Protein AF-A0A0N4VBW7-F1 (afdb_monomer_lite)

Secondary structure (DSSP, 8-state):
------------HHHHHHHHHHHHHHHHHHHHHHHHHTTT-TTHHHHHHHHHHHHHHHHHHHHHHHHHHHHHTSTTGGGGHHHHHHHHHHHHHHHHHHS----S-SS-SS-PPPPPPPTHHHHHTTS---------S----HHHHHHHHHHHHHHHHHHHHHHHHHHHHHHHHHHHHHTTSS-----

Sequence (187 aa):
MAEQLEGDPKEDNDRVIDRSSFEKDQFDILVFNYRESEGRDGGSFQLAEDALLKKELLNAKHKLQKSKYFFKTLPQQTLYTELLERIESVVKKIDEFSKGKSKKDEFSVKTAELPDFDPDDIELFQAEVPKVEFRNPSLMSPEERERNQNILAVLGEADIIINDCSDIISNLRGEGRTSQKSDTTSP

pLDDT: mean 73.13, std 16.85, range [39.03, 94.94]

Structure (mmCIF, N/CA/C/O backbone):
data_AF-A0A0N4VBW7-F1
#
_entry.id   AF-A0A0N4VBW7-F1
#
loop_
_atom_site.group_PDB
_atom_site.id
_atom_site.type_symbol
_atom_site.label_atom_id
_atom_site.label_alt_id
_atom_site.label_comp_id
_atom_site.label_asym_id
_atom_site.label_entity_id
_atom_site.label_seq_id
_atom_site.pdbx_PDB_ins_code
_atom_site.Cartn_x
_atom_site.Cartn_y
_atom_site.Cartn_z
_atom_site.occupancy
_atom_site.B_iso_or_equiv
_atom_site.auth_seq_id
_atom_site.auth_comp_id
_atom_site.auth_asym_id
_atom_site.auth_atom_id
_atom_site.pdbx_PDB_model_num
ATOM 1 N N . MET A 1 1 ? 9.801 37.921 -79.378 1.00 43.22 1 MET A N 1
ATOM 2 C CA . MET A 1 1 ? 8.528 37.236 -79.065 1.00 43.22 1 MET A CA 1
ATOM 3 C C . MET A 1 1 ? 8.824 36.189 -78.007 1.00 43.22 1 MET A C 1
ATOM 5 O O . MET A 1 1 ? 9.859 35.551 -78.133 1.00 43.22 1 MET A O 1
ATOM 9 N N . ALA A 1 2 ? 7.921 36.041 -77.034 1.00 48.94 2 ALA A N 1
ATOM 10 C CA . ALA A 1 2 ? 7.982 35.146 -75.870 1.00 48.94 2 ALA A CA 1
ATOM 11 C C . ALA A 1 2 ? 8.813 35.626 -74.659 1.00 48.94 2 ALA A C 1
ATOM 13 O O . ALA A 1 2 ? 9.633 34.895 -74.123 1.00 48.94 2 ALA A O 1
ATOM 14 N N . GLU A 1 3 ? 8.525 36.838 -74.186 1.00 47.94 3 GLU A N 1
ATOM 15 C CA . GLU A 1 3 ? 8.609 37.182 -72.760 1.00 47.94 3 GLU A CA 1
ATOM 16 C C . GLU A 1 3 ? 7.172 37.494 -72.337 1.00 47.94 3 GLU A C 1
ATOM 18 O O . GLU A 1 3 ? 6.641 38.517 -72.759 1.00 47.94 3 GLU A O 1
ATOM 23 N N . GLN A 1 4 ? 6.513 36.549 -71.659 1.00 51.22 4 GLN A N 1
ATOM 24 C CA . GLN A 1 4 ? 5.289 36.711 -70.852 1.00 51.22 4 GLN A CA 1
ATOM 25 C C . GLN A 1 4 ? 4.752 35.317 -70.501 1.00 51.22 4 GLN A C 1
ATOM 27 O O . GLN A 1 4 ? 3.892 34.775 -71.188 1.00 51.22 4 GLN A O 1
ATOM 32 N N . LEU A 1 5 ? 5.305 34.721 -69.447 1.00 49.00 5 LEU A N 1
ATOM 33 C CA . LEU A 1 5 ? 4.688 33.613 -68.707 1.00 49.00 5 LEU A CA 1
ATOM 34 C C . LEU A 1 5 ? 5.205 33.616 -67.254 1.00 49.00 5 LEU A C 1
ATOM 36 O O . LEU A 1 5 ? 5.456 32.574 -66.663 1.00 49.00 5 LEU A O 1
ATOM 40 N N . GLU A 1 6 ? 5.374 34.807 -66.670 1.00 55.19 6 GLU A N 1
ATOM 41 C CA . GLU A 1 6 ? 5.319 34.953 -65.212 1.00 55.19 6 GLU A CA 1
ATOM 42 C C . GLU A 1 6 ? 3.837 35.005 -64.829 1.00 55.19 6 GLU A C 1
ATOM 44 O O . GLU A 1 6 ? 3.145 35.990 -65.082 1.00 55.19 6 GLU A O 1
ATOM 49 N N . GLY A 1 7 ? 3.331 33.884 -64.314 1.00 49.19 7 GLY A N 1
ATOM 50 C CA . GLY A 1 7 ? 2.012 33.794 -63.700 1.00 49.19 7 GLY A CA 1
ATOM 51 C C . GLY A 1 7 ? 2.050 34.296 -62.254 1.00 49.19 7 GLY A C 1
ATOM 52 O O . GLY A 1 7 ? 2.950 33.941 -61.498 1.00 49.19 7 GLY A O 1
ATOM 53 N N . ASP A 1 8 ? 1.060 35.121 -61.913 1.00 57.16 8 ASP A N 1
ATOM 54 C CA . ASP A 1 8 ? 0.764 35.746 -60.614 1.00 57.16 8 ASP A CA 1
ATOM 55 C C . ASP A 1 8 ? 0.911 34.817 -59.381 1.00 57.16 8 ASP A C 1
ATOM 57 O O . ASP A 1 8 ? 0.506 33.653 -59.443 1.00 57.16 8 ASP A O 1
ATOM 61 N N . PRO A 1 9 ? 1.337 35.328 -58.203 1.00 55.47 9 PRO A N 1
ATOM 62 C CA . PRO A 1 9 ? 1.414 34.583 -56.946 1.00 55.47 9 PRO A CA 1
ATOM 63 C C . PRO A 1 9 ? 0.044 34.543 -56.247 1.00 55.47 9 PRO A C 1
ATOM 65 O O . PRO A 1 9 ? -0.091 34.901 -55.077 1.00 55.47 9 PRO A O 1
ATOM 68 N N . LYS A 1 10 ? -1.009 34.140 -56.963 1.00 57.69 10 LYS A N 1
ATOM 69 C CA . LYS A 1 10 ? -2.244 33.711 -56.301 1.00 57.69 10 LYS A CA 1
ATOM 70 C C . LYS A 1 10 ? -2.021 32.278 -55.859 1.00 57.69 10 LYS A C 1
ATOM 72 O O . LYS A 1 10 ? -2.029 31.379 -56.693 1.00 57.69 10 LYS A O 1
ATOM 77 N N . GLU A 1 11 ? -1.762 32.100 -54.565 1.00 61.78 11 GLU A N 1
ATOM 78 C CA . GLU A 1 11 ? -1.726 30.786 -53.929 1.00 61.78 11 GLU A CA 1
ATOM 79 C C . GLU A 1 11 ? -2.937 29.983 -54.401 1.00 61.78 11 GLU A C 1
ATOM 81 O O . GLU A 1 11 ? -4.089 30.383 -54.223 1.00 61.78 11 GLU A O 1
ATOM 86 N N . ASP A 1 12 ? -2.645 28.892 -55.100 1.00 67.38 12 ASP A N 1
ATOM 87 C CA . ASP A 1 12 ? -3.633 27.936 -55.558 1.00 67.38 12 ASP A CA 1
ATOM 88 C C . ASP A 1 12 ? -4.292 27.341 -54.310 1.00 67.38 12 ASP A C 1
ATOM 90 O O . ASP A 1 12 ? -3.698 26.517 -53.609 1.00 67.38 12 ASP A O 1
ATOM 94 N N . ASN A 1 13 ? -5.474 27.856 -53.965 1.00 67.31 13 ASN A N 1
ATOM 95 C CA . ASN A 1 13 ? -6.191 27.474 -52.750 1.00 67.31 13 ASN A CA 1
ATOM 96 C C . ASN A 1 13 ? -6.446 25.964 -52.716 1.00 67.31 13 ASN A C 1
ATOM 98 O O . ASN A 1 13 ? -6.419 25.376 -51.637 1.00 67.31 13 ASN A O 1
ATOM 102 N N . ASP A 1 14 ? -6.607 25.334 -53.881 1.00 71.56 14 ASP A N 1
ATOM 103 C CA . ASP A 1 14 ? -6.780 23.888 -53.992 1.00 71.56 14 ASP A CA 1
ATOM 104 C C . ASP A 1 14 ? -5.502 23.169 -53.535 1.00 71.56 14 ASP A C 1
ATOM 106 O O . ASP A 1 14 ? -5.552 22.250 -52.721 1.00 71.56 14 ASP A O 1
ATOM 110 N N . ARG A 1 15 ? -4.326 23.684 -53.910 1.00 71.12 15 ARG A N 1
ATOM 111 C CA . ARG A 1 15 ? -3.024 23.152 -53.478 1.00 71.12 15 ARG A CA 1
ATOM 112 C C . ARG A 1 15 ? -2.770 23.316 -51.975 1.00 71.12 15 ARG A C 1
ATOM 114 O O . ARG A 1 15 ? -2.095 22.479 -51.371 1.00 71.12 15 ARG A O 1
ATOM 121 N N . VAL A 1 16 ? -3.289 24.380 -51.359 1.00 71.56 16 VAL A N 1
ATOM 122 C CA . VAL A 1 16 ? -3.227 24.583 -49.897 1.00 71.56 16 VAL A CA 1
ATOM 123 C C . VAL A 1 16 ? -4.152 23.598 -49.180 1.00 71.56 16 VAL A C 1
ATOM 125 O O . VAL A 1 16 ? -3.758 22.999 -48.175 1.00 71.56 16 VAL A O 1
ATOM 128 N N . ILE A 1 17 ? -5.355 23.383 -49.716 1.00 74.19 17 ILE A N 1
ATOM 129 C CA . ILE A 1 17 ? -6.326 22.424 -49.183 1.00 74.19 17 ILE A CA 1
ATOM 130 C C . ILE A 1 17 ? -5.779 20.996 -49.283 1.00 74.19 17 ILE A C 1
ATOM 132 O O . ILE A 1 17 ? -5.782 20.284 -48.276 1.00 74.19 17 ILE A O 1
ATOM 136 N N . ASP A 1 18 ? -5.222 20.609 -50.431 1.00 76.00 18 ASP A N 1
ATOM 137 C CA . ASP A 1 18 ? -4.613 19.293 -50.645 1.00 76.00 18 ASP A CA 1
ATOM 138 C C . ASP A 1 18 ? -3.453 19.046 -49.677 1.00 76.00 18 ASP A C 1
ATOM 140 O O . ASP A 1 18 ? -3.358 17.984 -49.058 1.00 76.00 18 ASP A O 1
ATOM 144 N N . ARG A 1 19 ? -2.598 20.056 -49.474 1.00 72.81 19 ARG A N 1
ATOM 145 C CA . ARG A 1 19 ? -1.481 19.968 -48.529 1.00 72.81 19 ARG A CA 1
ATOM 146 C C . ARG A 1 19 ? -1.960 19.818 -47.086 1.00 72.81 19 ARG A C 1
ATOM 148 O O . ARG A 1 19 ? -1.451 18.959 -46.374 1.00 72.81 19 ARG A O 1
ATOM 155 N N . SER A 1 20 ? -2.935 20.618 -46.659 1.00 74.00 20 SER A N 1
ATOM 156 C CA . SER A 1 20 ? -3.474 20.538 -45.293 1.00 74.00 20 SER A CA 1
ATOM 157 C C . SER A 1 20 ? -4.189 19.210 -45.023 1.00 74.00 20 SER A C 1
ATOM 159 O O . SER A 1 20 ? -4.091 18.667 -43.924 1.00 74.00 20 SER A O 1
ATOM 161 N N . SER A 1 21 ? -4.854 18.657 -46.041 1.00 79.19 21 SER A N 1
ATOM 162 C CA . SER A 1 21 ? -5.516 17.353 -45.968 1.00 79.19 21 SER A CA 1
ATOM 163 C C . SER A 1 21 ? -4.487 16.229 -45.863 1.00 79.19 21 SER A C 1
ATOM 165 O O . SER A 1 21 ? -4.599 15.381 -44.984 1.00 79.19 21 SER A O 1
ATOM 167 N N . PHE A 1 22 ? -3.420 16.281 -46.666 1.00 81.19 22 PHE A N 1
ATOM 168 C CA . PHE A 1 22 ? -2.313 15.331 -46.579 1.00 81.19 22 PHE A CA 1
ATOM 169 C C . PHE A 1 22 ? -1.587 15.396 -45.227 1.00 81.19 22 PHE A C 1
ATOM 171 O O . PHE A 1 22 ? -1.328 14.361 -44.621 1.00 81.19 22 PHE A O 1
ATOM 178 N N . GLU A 1 23 ? -1.279 16.594 -44.722 1.00 79.56 23 GLU A N 1
ATOM 179 C CA . GLU A 1 23 ? -0.632 16.771 -43.413 1.00 79.56 23 GLU A CA 1
ATOM 180 C C . GLU A 1 23 ? -1.505 16.226 -42.273 1.00 79.56 23 GLU A C 1
ATOM 182 O O . GLU A 1 23 ? -0.993 15.583 -41.354 1.00 79.56 23 GLU A O 1
ATOM 187 N N . LYS A 1 24 ? -2.827 16.414 -42.359 1.00 83.44 24 LYS A N 1
ATOM 188 C CA . LYS A 1 24 ? -3.781 15.844 -41.408 1.00 83.44 24 LYS A CA 1
ATOM 189 C C . LYS A 1 24 ? -3.822 14.318 -41.481 1.00 83.44 24 LYS A C 1
ATOM 191 O O . LYS A 1 24 ? -3.737 13.678 -40.440 1.00 83.44 24 LYS A O 1
ATOM 196 N N . ASP A 1 25 ? -3.873 13.743 -42.679 1.00 84.06 25 ASP A N 1
ATOM 197 C CA . ASP A 1 25 ? -3.874 12.289 -42.859 1.00 84.06 25 ASP A CA 1
ATOM 198 C C . ASP A 1 25 ? -2.564 11.662 -42.355 1.00 84.06 25 ASP A C 1
ATOM 200 O O . ASP A 1 25 ? -2.583 10.628 -41.691 1.00 84.06 25 ASP A O 1
ATOM 204 N N . GLN A 1 26 ? -1.415 12.307 -42.595 1.00 83.81 26 GLN A N 1
ATOM 205 C CA . GLN A 1 26 ? -0.128 11.867 -42.044 1.00 83.81 26 GLN A CA 1
ATOM 206 C C . GLN A 1 26 ? -0.101 11.944 -40.513 1.00 83.81 26 GLN A C 1
ATOM 208 O O . GLN A 1 26 ? 0.429 11.041 -39.862 1.00 83.81 26 GLN A O 1
ATOM 213 N N . PHE A 1 27 ? -0.688 12.989 -39.925 1.00 80.69 27 PHE A N 1
ATOM 214 C CA . PHE A 1 27 ? -0.806 13.109 -38.475 1.00 80.69 27 PHE A CA 1
ATOM 215 C C . PHE A 1 27 ? -1.756 12.059 -37.889 1.00 80.69 27 PHE A C 1
ATOM 217 O O . PHE A 1 27 ? -1.433 11.450 -36.873 1.00 80.69 27 PHE A O 1
ATOM 224 N N . ASP A 1 28 ? -2.884 11.782 -38.541 1.00 79.44 28 ASP A N 1
ATOM 225 C CA . ASP A 1 28 ? -3.831 10.755 -38.107 1.00 79.44 28 ASP A CA 1
ATOM 226 C C . ASP A 1 28 ? -3.211 9.351 -38.206 1.00 79.44 28 ASP A C 1
ATOM 228 O O . ASP A 1 28 ? -3.372 8.547 -37.286 1.00 79.44 28 ASP A O 1
ATOM 232 N N . ILE A 1 29 ? -2.416 9.077 -39.248 1.00 81.06 29 ILE A N 1
ATOM 233 C CA . ILE A 1 29 ? -1.612 7.849 -39.364 1.00 81.06 29 ILE A CA 1
ATOM 234 C C . ILE A 1 29 ? -0.568 7.775 -38.246 1.00 81.06 29 ILE A C 1
ATOM 236 O O . ILE A 1 29 ? -0.404 6.721 -37.636 1.00 81.06 29 ILE A O 1
ATOM 240 N N . LEU A 1 30 ? 0.124 8.876 -37.937 1.00 76.12 30 LEU A N 1
ATOM 241 C CA . LEU A 1 30 ? 1.092 8.930 -36.840 1.00 76.12 30 LEU A CA 1
ATOM 242 C C . LEU A 1 30 ? 0.421 8.657 -35.487 1.00 76.12 30 LEU A C 1
ATOM 244 O O . LEU A 1 30 ? 0.922 7.849 -34.712 1.00 76.12 30 LEU A O 1
ATOM 248 N N . VAL A 1 31 ? -0.720 9.291 -35.208 1.00 78.06 31 VAL A N 1
ATOM 249 C CA . VAL A 1 31 ? -1.489 9.102 -33.968 1.00 78.06 31 VAL A CA 1
ATOM 250 C C . VAL A 1 31 ? -2.030 7.681 -33.873 1.00 78.06 31 VAL A C 1
ATOM 252 O O . VAL A 1 31 ? -1.980 7.085 -32.798 1.00 78.06 31 VAL A O 1
ATOM 255 N N . PHE A 1 32 ? -2.540 7.133 -34.976 1.00 75.94 32 PHE A N 1
ATOM 256 C CA . PHE A 1 32 ? -3.007 5.753 -35.039 1.00 75.94 32 PHE A CA 1
ATOM 257 C C . PHE A 1 32 ? -1.861 4.781 -34.762 1.00 75.94 32 PHE A C 1
ATOM 259 O O . PHE A 1 32 ? -1.978 3.953 -33.863 1.00 75.94 32 PHE A O 1
ATOM 266 N N . ASN A 1 33 ? -0.731 4.944 -35.453 1.00 71.56 33 ASN A N 1
ATOM 267 C CA . ASN A 1 33 ? 0.453 4.117 -35.255 1.00 71.56 33 ASN A CA 1
ATOM 268 C C . ASN A 1 33 ? 0.977 4.227 -33.827 1.00 71.56 33 ASN A C 1
ATOM 270 O O . ASN A 1 33 ? 1.254 3.198 -33.238 1.00 71.56 33 ASN A O 1
ATOM 274 N N . TYR A 1 34 ? 1.041 5.430 -33.251 1.00 67.12 34 TYR A N 1
ATOM 275 C CA . TYR A 1 34 ? 1.476 5.650 -31.871 1.00 67.12 34 TYR A CA 1
ATOM 276 C C . TYR A 1 34 ? 0.545 4.958 -30.861 1.00 67.12 34 TYR A C 1
ATOM 278 O O . TYR A 1 34 ? 1.000 4.247 -29.967 1.00 67.12 34 TYR A O 1
ATOM 286 N N . ARG A 1 35 ? -0.778 5.100 -31.028 1.00 65.56 35 ARG A N 1
ATOM 287 C CA . ARG A 1 35 ? -1.779 4.456 -30.158 1.00 65.56 35 ARG A CA 1
ATOM 288 C C . ARG A 1 35 ? -1.813 2.935 -30.304 1.00 65.56 35 ARG A C 1
ATOM 290 O O . ARG A 1 35 ? -2.017 2.247 -29.309 1.00 65.56 35 ARG A O 1
ATOM 297 N N . GLU A 1 36 ? -1.635 2.404 -31.513 1.00 59.41 36 GLU A N 1
ATOM 298 C CA . GLU A 1 36 ? -1.574 0.954 -31.740 1.00 59.41 36 GLU A CA 1
ATOM 299 C C . GLU A 1 36 ? -0.209 0.348 -31.374 1.00 59.41 36 GLU A C 1
ATOM 301 O O . GLU A 1 36 ? -0.154 -0.813 -30.958 1.00 59.41 36 GLU A O 1
ATOM 306 N N . SER A 1 37 ? 0.891 1.106 -31.468 1.00 56.59 37 SER A N 1
ATOM 307 C CA . SER A 1 37 ? 2.238 0.643 -31.107 1.00 56.59 37 SER A CA 1
ATOM 308 C C . SER A 1 37 ? 2.475 0.616 -29.599 1.00 56.59 37 SER A C 1
ATOM 310 O O . SER A 1 37 ? 3.181 -0.270 -29.120 1.00 56.59 37 SER A O 1
ATOM 312 N N . GLU A 1 38 ? 1.826 1.495 -28.822 1.00 51.69 38 GLU A N 1
ATOM 313 C CA . GLU A 1 38 ? 1.861 1.446 -27.347 1.00 51.69 38 GLU A CA 1
ATOM 314 C C . GLU A 1 38 ? 1.251 0.150 -26.766 1.00 51.69 38 GLU A C 1
ATOM 316 O O . GLU A 1 38 ? 1.469 -0.174 -25.598 1.00 51.69 38 GLU A O 1
ATOM 321 N N . GLY A 1 39 ? 0.543 -0.643 -27.582 1.00 48.44 39 GLY A N 1
ATOM 322 C CA . GLY A 1 39 ? 0.072 -1.983 -27.223 1.00 48.44 39 GLY A CA 1
ATOM 323 C C . GLY A 1 39 ? 1.060 -3.129 -27.491 1.00 48.44 39 GLY A C 1
ATOM 324 O O . GLY A 1 39 ? 0.758 -4.264 -27.120 1.00 48.44 39 GLY A O 1
ATOM 325 N N . ARG A 1 40 ? 2.206 -2.886 -28.153 1.00 49.72 40 ARG A N 1
ATOM 326 C CA . ARG A 1 40 ? 3.134 -3.953 -28.596 1.00 49.72 40 ARG A CA 1
ATOM 327 C C . ARG A 1 40 ? 4.586 -3.807 -28.150 1.00 49.72 40 ARG A C 1
ATOM 329 O O . ARG A 1 40 ? 5.358 -4.729 -28.398 1.00 49.72 40 ARG A O 1
ATOM 336 N N . ASP A 1 41 ? 4.953 -2.736 -27.454 1.00 46.09 41 ASP A N 1
ATOM 337 C CA . ASP A 1 41 ? 6.282 -2.641 -26.852 1.00 46.09 41 ASP A CA 1
ATOM 338 C C . ASP A 1 41 ? 6.287 -3.242 -25.443 1.00 46.09 41 ASP A C 1
ATOM 340 O O . ASP A 1 41 ? 5.677 -2.739 -24.495 1.00 46.09 41 ASP A O 1
ATOM 344 N N . GLY A 1 42 ?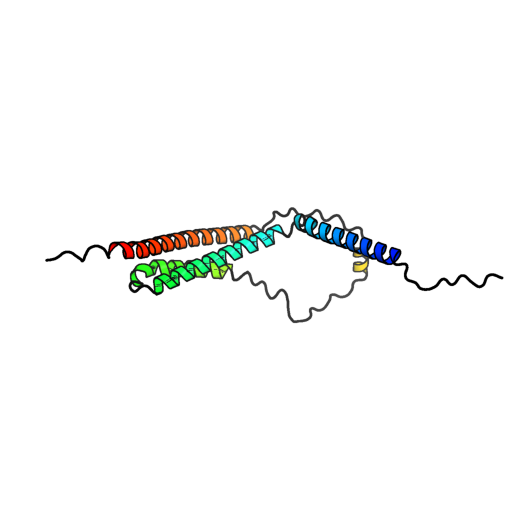 7.016 -4.351 -25.312 1.00 45.34 42 GLY A N 1
ATOM 345 C CA . GLY A 1 42 ? 7.176 -5.181 -24.114 1.00 45.34 42 GLY A CA 1
ATOM 346 C C . GLY A 1 42 ? 7.812 -4.511 -22.885 1.00 45.34 42 GLY A C 1
ATOM 347 O O . GLY A 1 42 ? 8.311 -5.220 -22.017 1.00 45.34 42 GLY A O 1
ATOM 348 N N . GLY A 1 43 ? 7.796 -3.178 -22.789 1.00 48.09 43 GLY A N 1
ATOM 349 C CA . GLY A 1 43 ? 8.167 -2.399 -21.599 1.00 48.09 43 GLY A CA 1
ATOM 350 C C . GLY A 1 43 ? 6.980 -1.765 -20.854 1.00 48.09 43 GLY A C 1
ATOM 351 O O . GLY A 1 43 ? 7.125 -1.370 -19.701 1.00 48.09 43 GLY A O 1
ATOM 352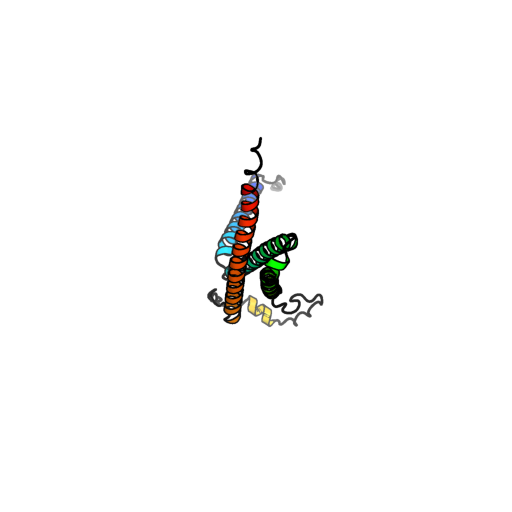 N N . SER A 1 44 ? 5.796 -1.694 -21.477 1.00 50.16 44 SER A N 1
ATOM 353 C CA . SER A 1 44 ? 4.596 -1.034 -20.923 1.00 50.16 44 SER A CA 1
ATOM 354 C C . SER A 1 44 ? 3.921 -1.825 -19.788 1.00 50.16 44 SER A C 1
ATOM 356 O O . SER A 1 44 ? 3.450 -1.253 -18.802 1.00 50.16 44 SER A O 1
ATOM 358 N N . PHE A 1 45 ? 3.930 -3.159 -19.874 1.00 52.47 45 PHE A N 1
ATOM 359 C CA . PHE A 1 45 ? 3.201 -4.025 -18.943 1.00 52.47 45 PHE A CA 1
ATOM 360 C C . PHE A 1 45 ? 3.728 -3.934 -17.500 1.00 52.47 45 PHE A C 1
ATOM 362 O O . PHE A 1 45 ? 2.952 -3.782 -16.559 1.00 52.47 45 PHE A O 1
ATOM 369 N N . GLN A 1 46 ? 5.052 -3.942 -17.321 1.00 53.62 46 GLN A N 1
ATOM 370 C CA . GLN A 1 46 ? 5.669 -3.939 -15.991 1.00 53.62 46 GLN A CA 1
ATOM 371 C C . GLN A 1 46 ? 5.523 -2.582 -15.283 1.00 53.62 46 GLN A C 1
ATOM 373 O O . GLN A 1 46 ? 5.295 -2.533 -14.075 1.00 53.62 46 GLN A O 1
ATOM 378 N N . LEU A 1 47 ? 5.563 -1.474 -16.036 1.00 56.53 47 LEU A N 1
ATOM 379 C CA . LEU A 1 47 ? 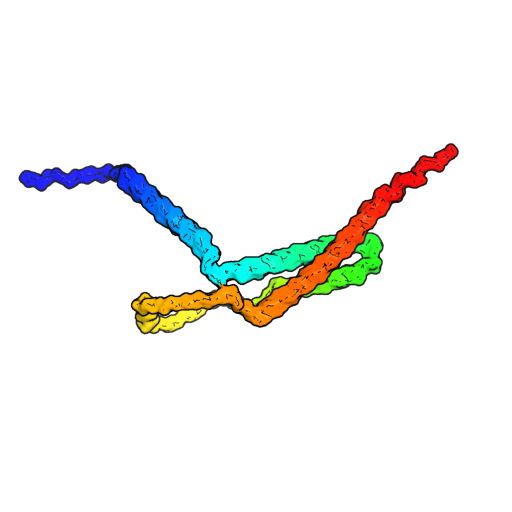5.303 -0.140 -15.489 1.00 56.53 47 LEU A CA 1
ATOM 380 C C . LEU A 1 47 ? 3.847 -0.008 -15.004 1.00 56.53 47 LEU A C 1
ATOM 382 O O . LEU A 1 47 ? 3.588 0.630 -13.980 1.00 56.53 47 LEU A O 1
ATOM 386 N N . ALA A 1 48 ? 2.906 -0.629 -15.724 1.00 60.81 48 ALA A N 1
ATOM 387 C CA . ALA A 1 48 ? 1.488 -0.629 -15.379 1.00 60.81 48 ALA A CA 1
ATOM 388 C C . ALA A 1 48 ? 1.185 -1.470 -14.125 1.00 60.81 48 ALA A C 1
ATOM 390 O O . ALA A 1 48 ? 0.443 -1.008 -13.253 1.00 60.81 48 ALA A O 1
ATOM 391 N N . GLU A 1 49 ? 1.781 -2.661 -13.991 1.00 66.75 49 GLU A N 1
ATOM 392 C CA . GLU A 1 49 ? 1.618 -3.516 -12.804 1.00 66.75 49 GLU A CA 1
ATOM 393 C C . GLU A 1 49 ? 2.191 -2.862 -11.536 1.00 66.75 49 GLU A C 1
ATOM 395 O O . GLU A 1 49 ? 1.513 -2.791 -10.506 1.00 66.75 49 GLU A O 1
ATOM 400 N N . ASP A 1 50 ? 3.394 -2.287 -11.616 1.00 70.62 50 ASP A N 1
ATOM 401 C CA . ASP A 1 50 ? 4.016 -1.587 -10.487 1.00 70.62 50 ASP A CA 1
ATOM 402 C C . ASP A 1 50 ? 3.228 -0.338 -10.068 1.00 70.62 50 ASP A C 1
ATOM 404 O O . ASP A 1 50 ? 3.115 -0.024 -8.876 1.00 70.62 50 ASP A O 1
ATOM 408 N N . ALA A 1 51 ? 2.672 0.398 -11.035 1.00 75.88 51 ALA A N 1
ATOM 409 C CA . ALA A 1 51 ? 1.821 1.551 -10.760 1.00 75.88 51 ALA A CA 1
ATOM 410 C C . ALA A 1 51 ? 0.520 1.141 -10.052 1.00 75.88 51 ALA A C 1
ATOM 412 O O . ALA A 1 51 ? 0.080 1.832 -9.124 1.00 75.88 51 ALA A O 1
ATOM 413 N N . LEU A 1 52 ? -0.071 0.007 -10.444 1.00 83.56 52 LEU A N 1
ATOM 414 C CA . LEU A 1 52 ? -1.269 -0.535 -9.809 1.00 83.56 52 LEU A CA 1
ATOM 415 C C . LEU A 1 52 ? -0.993 -0.937 -8.354 1.00 83.56 52 LEU A C 1
ATOM 417 O O . LEU A 1 52 ? -1.692 -0.467 -7.457 1.00 83.56 52 LEU A O 1
ATOM 421 N N . LEU A 1 53 ? 0.075 -1.701 -8.100 1.00 84.88 53 LEU A N 1
ATOM 422 C CA . LEU A 1 53 ? 0.453 -2.128 -6.747 1.00 84.88 53 LEU A CA 1
ATOM 423 C C . LEU A 1 53 ? 0.754 -0.940 -5.823 1.00 84.88 53 LEU A C 1
ATOM 425 O O . LEU A 1 53 ? 0.314 -0.903 -4.672 1.00 84.88 53 LEU A O 1
ATOM 429 N N . LYS A 1 54 ? 1.456 0.086 -6.322 1.00 86.12 54 LYS A N 1
ATOM 430 C CA . LYS A 1 54 ? 1.708 1.325 -5.561 1.00 86.12 54 LYS A CA 1
ATOM 431 C C . LYS A 1 54 ? 0.415 2.055 -5.207 1.00 86.12 54 LYS A C 1
ATOM 433 O O . LYS A 1 54 ? 0.265 2.542 -4.084 1.00 86.12 54 LYS A O 1
ATOM 438 N N . LYS A 1 55 ? -0.523 2.137 -6.153 1.00 89.75 55 LYS A N 1
ATOM 439 C CA . LYS A 1 55 ? -1.841 2.740 -5.923 1.00 89.75 55 LYS A CA 1
ATOM 440 C C . LYS A 1 55 ? -2.615 1.968 -4.855 1.00 89.75 55 LYS A C 1
ATOM 442 O O . LYS A 1 55 ? -3.212 2.588 -3.975 1.00 89.75 55 LYS A O 1
ATOM 447 N N . GLU A 1 56 ? -2.599 0.641 -4.907 1.00 90.44 56 GLU A N 1
ATOM 448 C CA . GLU A 1 56 ? -3.261 -0.208 -3.913 1.00 90.44 56 GLU A CA 1
ATOM 449 C C . GLU A 1 56 ? -2.654 -0.039 -2.518 1.00 90.44 56 GLU A C 1
ATOM 451 O O . GLU A 1 56 ? -3.397 0.182 -1.561 1.00 90.44 56 GLU A O 1
ATOM 456 N N . LEU A 1 57 ? -1.323 -0.002 -2.405 1.00 90.88 57 LEU A N 1
ATOM 457 C CA . LEU A 1 57 ? -0.620 0.284 -1.148 1.00 90.88 57 LEU A CA 1
ATOM 458 C C . LEU A 1 57 ? -1.017 1.644 -0.555 1.00 90.88 57 LEU A C 1
ATOM 460 O O . LEU A 1 57 ? -1.320 1.741 0.637 1.00 90.88 57 LEU A O 1
ATOM 464 N N . LEU A 1 58 ? -1.066 2.696 -1.378 1.00 91.25 58 LEU A N 1
ATOM 465 C CA . LEU A 1 58 ? -1.498 4.029 -0.943 1.00 91.25 58 LEU A CA 1
ATOM 466 C C . LEU A 1 58 ? -2.957 4.042 -0.475 1.00 91.25 58 LEU A C 1
ATOM 468 O O . LEU A 1 58 ? -3.269 4.635 0.562 1.00 91.25 58 LEU A O 1
ATOM 472 N N . ASN A 1 59 ? -3.845 3.365 -1.203 1.00 93.31 59 ASN A N 1
ATOM 473 C CA . ASN A 1 59 ? -5.252 3.253 -0.830 1.00 93.31 59 ASN A CA 1
ATOM 474 C C . ASN A 1 59 ? -5.430 2.493 0.491 1.00 93.31 59 ASN A C 1
ATOM 476 O O . ASN A 1 59 ? -6.181 2.946 1.359 1.00 93.31 59 ASN A O 1
ATOM 480 N N . ALA A 1 60 ? -4.724 1.373 0.667 1.00 92.31 60 ALA A N 1
ATOM 481 C CA . ALA A 1 60 ? -4.735 0.591 1.899 1.00 92.31 60 ALA A CA 1
ATOM 482 C C . ALA A 1 60 ? -4.228 1.428 3.082 1.00 92.31 60 ALA A C 1
ATOM 484 O O . ALA A 1 60 ? -4.903 1.530 4.110 1.00 92.31 60 ALA A O 1
ATOM 485 N N . LYS A 1 61 ? -3.106 2.140 2.905 1.00 93.56 61 LYS A N 1
ATOM 486 C CA . LYS A 1 61 ? -2.570 3.078 3.902 1.00 93.56 61 LYS A CA 1
ATOM 487 C C . LYS A 1 61 ? -3.590 4.146 4.290 1.00 93.56 61 LYS A C 1
ATOM 489 O O . LYS A 1 61 ? -3.786 4.390 5.479 1.00 93.56 61 LYS A O 1
ATOM 494 N N . HIS A 1 62 ? -4.255 4.768 3.317 1.00 94.44 62 HIS A N 1
ATOM 495 C CA . HIS A 1 62 ? -5.255 5.799 3.589 1.00 94.44 62 HIS A CA 1
ATOM 496 C C . HIS A 1 62 ? -6.433 5.252 4.409 1.00 94.44 62 HIS A C 1
ATOM 498 O O . HIS A 1 62 ? -6.833 5.863 5.403 1.00 94.44 62 HIS A O 1
ATOM 504 N N . LYS A 1 63 ? -6.960 4.075 4.042 1.00 94.38 63 LYS A N 1
ATOM 505 C CA . LYS A 1 63 ? -8.042 3.409 4.785 1.00 94.38 63 LYS A CA 1
ATOM 506 C C . LYS A 1 63 ? -7.621 3.074 6.218 1.00 94.38 63 LYS A C 1
ATOM 508 O O . LYS A 1 63 ? -8.337 3.424 7.153 1.00 94.38 63 LYS A O 1
ATOM 513 N N . LEU A 1 64 ? -6.439 2.485 6.400 1.00 93.44 64 LEU A N 1
ATOM 514 C CA . LEU A 1 64 ? -5.879 2.164 7.716 1.00 93.44 64 LEU A CA 1
ATOM 515 C C . LEU A 1 64 ? -5.701 3.411 8.591 1.00 93.44 64 LEU A C 1
ATOM 517 O O . LEU A 1 64 ? -6.084 3.413 9.759 1.00 93.44 64 LEU A O 1
ATOM 521 N N . GLN A 1 65 ? -5.173 4.502 8.032 1.00 93.69 65 GLN A N 1
ATOM 522 C CA . GLN A 1 65 ? -5.015 5.767 8.754 1.00 93.69 65 GLN A CA 1
ATOM 523 C C . GLN A 1 65 ? -6.359 6.387 9.145 1.00 93.69 65 GLN A C 1
ATOM 525 O O . GLN A 1 65 ? -6.498 6.900 10.257 1.00 93.69 65 GLN A O 1
ATOM 530 N N . LYS A 1 66 ? -7.360 6.308 8.264 1.00 94.12 66 LYS A N 1
ATOM 531 C CA . LYS A 1 66 ? -8.721 6.761 8.559 1.00 94.12 66 LYS A CA 1
ATOM 532 C C . LYS A 1 66 ? -9.338 5.964 9.712 1.00 94.12 66 LYS A C 1
ATOM 534 O O . LYS A 1 66 ? -9.866 6.572 10.642 1.00 94.12 66 LYS A O 1
ATOM 539 N N . SER A 1 67 ? -9.223 4.635 9.692 1.00 91.31 67 SER A N 1
ATOM 540 C CA . SER A 1 67 ? -9.686 3.767 10.785 1.00 91.31 67 SER A CA 1
ATOM 541 C C . SER A 1 67 ? -8.948 4.068 12.088 1.00 91.31 67 SER A C 1
ATOM 543 O O . SER A 1 67 ? -9.576 4.287 13.120 1.00 91.31 67 SER A O 1
ATOM 545 N N . LYS A 1 68 ? -7.617 4.193 12.036 1.00 93.00 68 LYS A N 1
ATOM 546 C CA . LYS A 1 68 ? -6.788 4.587 13.182 1.00 93.00 68 LYS A CA 1
ATOM 547 C C . LYS A 1 68 ? -7.277 5.887 13.816 1.00 93.00 68 LYS A C 1
ATOM 549 O O . LYS A 1 68 ? -7.395 5.964 15.035 1.00 93.00 68 LYS A O 1
ATOM 554 N N . TYR A 1 69 ? -7.543 6.909 13.003 1.00 92.25 69 TYR A N 1
ATOM 555 C CA . TYR A 1 69 ? -8.043 8.186 13.502 1.00 92.25 69 TYR A CA 1
ATOM 556 C C . TYR A 1 69 ? -9.400 8.020 14.192 1.00 92.25 69 TYR A C 1
ATOM 558 O O . TYR A 1 69 ? -9.563 8.492 15.313 1.00 92.25 69 TYR A O 1
ATOM 566 N N . PHE A 1 70 ? -10.329 7.276 13.584 1.00 90.81 70 PHE A N 1
ATOM 567 C CA . PHE A 1 70 ? -11.634 6.990 14.183 1.00 90.81 70 PHE A CA 1
ATOM 568 C C . PHE A 1 70 ? -11.511 6.338 15.570 1.00 90.81 70 PHE A C 1
ATOM 570 O O . PHE A 1 70 ? -12.083 6.840 16.537 1.00 90.81 70 PHE A O 1
ATOM 577 N N . PHE A 1 71 ? -10.705 5.283 15.709 1.00 89.06 71 PHE A N 1
ATOM 578 C CA . PHE A 1 71 ? -10.518 4.610 16.999 1.00 89.06 71 PHE A CA 1
ATOM 579 C C . PHE A 1 71 ? -9.819 5.488 18.042 1.00 89.06 71 PHE A C 1
ATOM 581 O O . PHE A 1 71 ? -10.140 5.401 19.224 1.00 89.06 71 PHE A O 1
ATOM 588 N N . LYS A 1 72 ? -8.913 6.384 17.623 1.00 88.25 72 LYS A N 1
ATOM 589 C CA . LYS A 1 72 ? -8.276 7.358 18.527 1.00 88.25 72 LYS A CA 1
ATOM 590 C C . LYS A 1 72 ? -9.242 8.420 19.050 1.00 88.25 72 LYS A C 1
ATOM 592 O O . LYS A 1 72 ? -9.000 8.974 20.114 1.00 88.25 72 LYS A O 1
ATOM 597 N N . THR A 1 73 ? -10.316 8.713 18.318 1.00 87.81 73 THR A N 1
ATOM 598 C CA . THR A 1 73 ? -11.345 9.668 18.765 1.00 87.81 73 THR A CA 1
ATOM 599 C C . THR A 1 73 ? -12.377 9.061 19.715 1.00 87.81 73 THR A C 1
ATOM 601 O O . THR A 1 73 ? -13.171 9.800 20.292 1.00 87.81 73 THR A O 1
ATOM 604 N N . LEU A 1 74 ? -12.387 7.734 19.891 1.00 85.62 74 LEU A N 1
ATOM 605 C CA . LEU A 1 74 ? -13.324 7.075 20.795 1.00 85.62 74 LEU A CA 1
ATOM 606 C C . LEU A 1 74 ? -12.868 7.216 22.258 1.00 85.62 74 LEU A C 1
ATOM 608 O O . LEU A 1 74 ? -11.688 7.032 22.554 1.00 85.62 74 LEU A O 1
ATOM 612 N N . PRO A 1 75 ? -13.799 7.438 23.204 1.00 79.25 75 PRO A N 1
ATOM 613 C CA . PRO A 1 75 ? -13.474 7.543 24.629 1.00 79.25 75 PRO A CA 1
ATOM 614 C C . PRO A 1 75 ? -12.924 6.236 25.229 1.00 79.25 75 PRO A C 1
ATOM 616 O O . PRO A 1 75 ? -12.301 6.256 26.285 1.00 79.25 75 PRO A O 1
ATOM 619 N N . GLN A 1 76 ? -13.117 5.101 24.550 1.00 82.06 76 GLN A N 1
ATOM 620 C CA . GLN A 1 76 ? -12.666 3.765 24.960 1.00 82.06 76 GLN A CA 1
ATOM 621 C C . GLN A 1 76 ? -11.444 3.297 24.151 1.00 82.06 76 GLN A C 1
ATOM 623 O O . GLN A 1 76 ? -11.312 2.118 23.829 1.00 82.06 76 GLN A O 1
ATOM 628 N N . GLN A 1 77 ? -10.547 4.218 23.790 1.00 78.25 77 GLN A N 1
ATOM 629 C CA . GLN A 1 77 ? -9.366 3.924 22.970 1.00 78.25 77 GLN A CA 1
ATOM 630 C C . GLN A 1 77 ? -8.510 2.770 23.531 1.00 78.25 77 GLN A C 1
ATOM 632 O O . GLN A 1 77 ? -7.912 2.020 22.760 1.00 78.25 77 GLN A O 1
ATOM 637 N N . THR A 1 78 ? -8.466 2.606 24.857 1.00 80.00 78 THR A N 1
ATOM 638 C CA . THR A 1 78 ? -7.698 1.553 25.541 1.00 80.00 78 THR A CA 1
ATOM 639 C C . THR A 1 78 ? -8.137 0.135 25.179 1.00 80.00 78 THR A C 1
ATOM 641 O O . THR A 1 78 ? -7.319 -0.771 25.257 1.00 80.00 78 THR A O 1
ATOM 644 N N . LEU A 1 79 ? -9.386 -0.066 24.741 1.00 84.75 79 LEU A N 1
ATOM 645 C CA . LEU A 1 79 ? -9.883 -1.372 24.287 1.00 84.75 79 LEU A CA 1
ATOM 646 C C . LEU A 1 79 ? -9.350 -1.762 22.901 1.00 84.75 79 LEU A C 1
ATOM 648 O O . LEU A 1 79 ? -9.388 -2.930 22.533 1.00 84.75 79 LEU A O 1
ATOM 652 N N . TYR A 1 80 ? -8.855 -0.789 22.134 1.00 87.12 80 TYR A N 1
ATOM 653 C CA . TYR A 1 80 ? -8.413 -0.970 20.751 1.00 87.12 80 TYR A CA 1
ATOM 654 C C . TYR A 1 80 ? -6.900 -0.781 20.589 1.00 87.12 80 TYR A C 1
ATOM 656 O O . TYR A 1 80 ? -6.425 -0.589 19.471 1.00 87.12 80 TYR A O 1
ATOM 664 N N . THR A 1 81 ? -6.127 -0.802 21.678 1.00 88.44 81 THR A N 1
ATOM 665 C CA . THR A 1 81 ? -4.670 -0.581 21.648 1.00 88.44 81 THR A CA 1
ATOM 666 C C . THR A 1 81 ? -3.954 -1.594 20.766 1.00 88.44 81 THR A C 1
ATOM 668 O O . THR A 1 81 ? -3.200 -1.188 19.888 1.00 88.44 81 THR A O 1
ATOM 671 N N . GLU A 1 82 ? -4.260 -2.883 20.911 1.00 89.19 82 GLU A N 1
ATOM 672 C CA . GLU A 1 82 ? -3.668 -3.952 20.095 1.00 89.19 82 GLU A CA 1
ATOM 673 C C . GLU A 1 82 ? -3.985 -3.775 18.600 1.00 89.19 82 GLU A C 1
ATOM 675 O O . GLU A 1 82 ? -3.111 -3.903 17.740 1.00 89.19 82 GLU A O 1
ATOM 680 N N . LEU A 1 83 ? -5.227 -3.398 18.274 1.00 90.44 83 LEU A N 1
ATOM 681 C CA . LEU A 1 83 ? -5.642 -3.113 16.899 1.00 90.44 83 LEU A CA 1
ATOM 682 C C . LEU A 1 83 ? -4.906 -1.889 16.335 1.00 90.44 83 LEU A C 1
ATOM 684 O O . LEU A 1 83 ? -4.447 -1.907 15.194 1.00 90.44 83 LEU A O 1
ATOM 688 N N . LEU A 1 84 ? -4.759 -0.829 17.134 1.00 91.94 84 LEU A N 1
ATOM 689 C CA . LEU A 1 84 ? -4.029 0.381 16.755 1.00 91.94 84 LEU A CA 1
ATOM 690 C C . LEU A 1 84 ? -2.539 0.102 16.517 1.00 91.94 84 LEU A C 1
ATOM 692 O O . LEU A 1 84 ? -1.978 0.629 15.554 1.00 91.94 84 LEU A O 1
ATOM 696 N N . GLU A 1 85 ? -1.913 -0.735 17.343 1.00 93.19 85 GLU A N 1
ATOM 697 C CA . GLU A 1 85 ? -0.528 -1.182 17.159 1.00 93.19 85 GLU A CA 1
ATOM 698 C C . GLU A 1 85 ? -0.369 -2.002 15.878 1.00 93.19 85 GLU A C 1
ATOM 700 O O . GLU A 1 85 ? 0.564 -1.777 15.102 1.00 93.19 85 GLU A O 1
ATOM 705 N N . ARG A 1 86 ? -1.321 -2.899 15.596 1.00 93.25 86 ARG A N 1
ATOM 706 C CA . ARG A 1 86 ? -1.324 -3.689 14.361 1.00 93.25 86 ARG A CA 1
ATOM 707 C C . ARG A 1 86 ? -1.484 -2.807 13.122 1.00 93.25 86 ARG A C 1
ATOM 709 O O . ARG A 1 86 ? -0.735 -2.970 12.159 1.00 93.25 86 ARG A O 1
ATOM 716 N N . ILE A 1 87 ? -2.380 -1.818 13.168 1.00 92.31 87 ILE A N 1
ATOM 717 C CA . ILE A 1 87 ? -2.517 -0.807 12.111 1.00 92.31 87 ILE A CA 1
ATOM 718 C C . ILE A 1 87 ? -1.197 -0.046 11.916 1.00 92.31 87 ILE A C 1
ATOM 720 O O . ILE A 1 87 ? -0.758 0.148 10.784 1.00 92.31 87 ILE A O 1
ATOM 724 N N . GLU A 1 88 ? -0.543 0.389 12.997 1.00 93.81 88 GLU A N 1
ATOM 725 C CA . GLU A 1 88 ? 0.743 1.092 12.910 1.00 93.81 88 GLU A CA 1
ATOM 726 C C . GLU A 1 88 ? 1.854 0.223 12.316 1.00 93.81 88 GLU A C 1
ATOM 728 O O . GLU A 1 88 ? 2.643 0.719 11.510 1.00 93.81 88 GLU A O 1
ATOM 733 N N . SER A 1 89 ? 1.894 -1.061 12.667 1.00 94.44 89 SER A N 1
ATOM 734 C CA . SER A 1 89 ? 2.835 -2.031 12.106 1.00 94.44 89 SER A CA 1
ATOM 735 C C . SER A 1 89 ? 2.658 -2.179 10.593 1.00 94.44 89 SER A C 1
ATOM 737 O O . SER A 1 89 ? 3.616 -2.013 9.837 1.00 94.44 89 SER A O 1
ATOM 739 N N . VAL A 1 90 ? 1.426 -2.394 10.121 1.00 93.12 90 VAL A N 1
ATOM 740 C CA . VAL A 1 90 ? 1.148 -2.552 8.683 1.00 93.12 90 VAL A CA 1
ATOM 741 C C . VAL A 1 90 ? 1.415 -1.263 7.907 1.00 93.12 90 VAL A C 1
ATOM 743 O O . VAL A 1 90 ? 2.007 -1.309 6.831 1.00 93.12 90 VAL A O 1
ATOM 746 N N . VAL A 1 91 ? 1.079 -0.095 8.462 1.00 93.38 91 VAL A N 1
ATOM 747 C CA . VAL A 1 91 ? 1.406 1.195 7.830 1.00 93.38 91 VAL A CA 1
ATOM 748 C C . VAL A 1 91 ? 2.920 1.379 7.677 1.00 93.38 91 VAL A C 1
ATOM 750 O O . VAL A 1 91 ? 3.358 1.843 6.625 1.00 93.38 91 VAL A O 1
ATOM 753 N N . LYS A 1 92 ? 3.728 0.974 8.670 1.00 93.06 92 LYS A N 1
ATOM 754 C CA . LYS A 1 92 ? 5.197 1.010 8.559 1.00 93.06 92 LYS A CA 1
ATOM 755 C C . LYS A 1 92 ? 5.706 0.107 7.436 1.00 93.06 92 LYS A C 1
ATOM 757 O O . LYS A 1 92 ? 6.509 0.569 6.631 1.00 93.06 92 LYS A O 1
ATOM 762 N N . LYS A 1 93 ? 5.187 -1.123 7.322 1.00 91.56 93 LYS A N 1
ATOM 763 C CA . LYS A 1 93 ? 5.524 -2.031 6.209 1.00 91.56 93 LYS A CA 1
ATOM 764 C C . LYS A 1 93 ? 5.188 -1.392 4.854 1.00 91.56 93 LYS A C 1
ATOM 766 O O . LYS A 1 93 ? 6.012 -1.395 3.946 1.00 91.56 93 LYS A O 1
ATOM 771 N N . ILE A 1 94 ? 4.009 -0.778 4.718 1.00 91.12 94 ILE A N 1
ATOM 772 C CA . ILE A 1 94 ? 3.611 -0.076 3.483 1.00 91.12 94 ILE A CA 1
ATOM 773 C C . ILE A 1 94 ? 4.568 1.087 3.161 1.00 91.12 94 ILE A C 1
ATOM 775 O O . ILE A 1 94 ? 4.933 1.288 1.999 1.00 91.12 94 ILE A O 1
ATOM 779 N N . ASP A 1 95 ? 5.002 1.844 4.171 1.00 89.50 95 ASP A N 1
ATOM 780 C CA . ASP A 1 95 ? 5.969 2.935 3.999 1.00 89.50 95 ASP A CA 1
ATOM 781 C C . ASP A 1 95 ? 7.345 2.436 3.542 1.00 89.50 95 ASP A C 1
ATOM 783 O O . ASP A 1 95 ? 7.994 3.099 2.730 1.00 89.50 95 ASP A O 1
ATOM 787 N N . GLU A 1 96 ? 7.783 1.268 4.010 1.00 88.94 96 GLU A N 1
ATOM 788 C CA . GLU A 1 96 ? 9.018 0.620 3.556 1.00 88.94 96 GLU A CA 1
ATOM 789 C C . GLU A 1 96 ? 8.946 0.219 2.078 1.00 88.94 96 GLU A C 1
ATOM 791 O O . GLU A 1 96 ? 9.904 0.443 1.343 1.00 88.94 96 GLU A O 1
ATOM 796 N N . PHE A 1 97 ? 7.802 -0.280 1.599 1.00 84.06 97 PHE A N 1
ATOM 797 C CA . PHE A 1 97 ? 7.622 -0.585 0.173 1.00 84.06 97 PHE A CA 1
ATOM 798 C C . PHE A 1 97 ? 7.474 0.666 -0.703 1.00 84.06 97 PHE A C 1
ATOM 800 O O . PHE A 1 97 ? 7.893 0.651 -1.866 1.00 84.06 97 PHE A O 1
ATOM 807 N N . SER A 1 98 ? 6.902 1.741 -0.151 1.00 77.81 98 SER A N 1
ATOM 808 C CA . SER A 1 98 ? 6.674 3.018 -0.845 1.00 77.81 98 SER A CA 1
ATOM 809 C C . SER A 1 98 ? 7.956 3.836 -1.004 1.00 77.81 98 SER A C 1
ATOM 811 O O . SER A 1 98 ? 8.131 4.536 -2.003 1.00 77.81 98 SER A O 1
ATOM 813 N N . LYS A 1 99 ? 8.885 3.719 -0.050 1.00 75.19 99 LYS A N 1
ATOM 814 C CA . LYS A 1 99 ? 10.274 4.145 -0.219 1.00 75.19 99 LYS A CA 1
ATOM 815 C C . LYS A 1 99 ? 10.916 3.156 -1.189 1.00 75.19 99 LYS A C 1
ATOM 817 O O . LYS A 1 99 ? 11.459 2.133 -0.785 1.00 75.19 99 LYS A O 1
ATOM 822 N N . GLY A 1 100 ? 10.784 3.407 -2.491 1.00 59.12 100 GLY A N 1
ATOM 823 C CA . GLY A 1 100 ? 11.455 2.603 -3.514 1.00 59.12 100 GLY A CA 1
ATOM 824 C C . GLY A 1 100 ? 12.934 2.402 -3.168 1.00 59.12 100 GLY A C 1
ATOM 825 O O . GLY A 1 100 ? 13.495 3.176 -2.388 1.00 59.12 100 GLY A O 1
ATOM 826 N N . LYS A 1 101 ? 13.584 1.378 -3.747 1.00 55.56 101 LYS A N 1
ATOM 827 C CA . LYS A 1 101 ? 15.053 1.354 -3.810 1.00 55.56 101 LYS A CA 1
ATOM 828 C C . LYS A 1 101 ? 15.429 2.684 -4.470 1.00 55.56 101 LYS A C 1
ATOM 830 O O . LYS A 1 101 ? 15.366 2.781 -5.689 1.00 55.56 101 LYS A O 1
ATOM 835 N N . SER A 1 102 ? 15.733 3.713 -3.680 1.00 48.38 102 SER A N 1
ATOM 836 C CA . SER A 1 102 ? 16.307 4.961 -4.155 1.00 48.38 102 SER A CA 1
ATOM 837 C C . SER A 1 102 ? 17.728 4.581 -4.538 1.00 48.38 102 SER A C 1
ATOM 839 O O . SER A 1 102 ? 18.684 4.760 -3.785 1.00 48.38 102 SER A O 1
ATOM 841 N N . LYS A 1 103 ? 17.845 3.864 -5.662 1.00 48.59 103 LYS A N 1
ATOM 842 C CA . LYS A 1 103 ? 19.082 3.802 -6.408 1.00 48.59 103 LYS A CA 1
ATOM 843 C C . LYS A 1 103 ? 19.365 5.270 -6.679 1.00 48.59 103 LYS A C 1
ATOM 845 O O . LYS A 1 103 ? 18.531 5.937 -7.276 1.00 48.59 103 LYS A O 1
ATOM 850 N N . LYS A 1 104 ? 20.434 5.750 -6.035 1.00 51.00 104 LYS A N 1
ATOM 851 C CA . LYS A 1 104 ? 21.099 7.044 -6.213 1.00 51.00 104 LYS A CA 1
ATOM 852 C C . LYS A 1 104 ? 20.509 7.834 -7.374 1.00 51.00 104 LYS A C 1
ATOM 854 O O . LYS A 1 104 ? 20.587 7.298 -8.471 1.00 51.00 104 LYS A O 1
ATOM 859 N N . ASP A 1 105 ? 20.010 9.047 -7.108 1.00 50.25 105 ASP A N 1
ATOM 860 C CA . ASP A 1 105 ? 19.767 10.116 -8.092 1.00 50.25 105 ASP A CA 1
ATOM 861 C C . ASP A 1 105 ? 20.216 9.707 -9.503 1.00 50.25 105 ASP A C 1
ATOM 863 O O . ASP A 1 105 ? 21.370 9.921 -9.880 1.00 50.25 105 ASP A O 1
ATOM 867 N N . GLU A 1 106 ? 19.328 9.054 -10.264 1.00 55.03 106 GLU A N 1
ATOM 868 C CA . GLU A 1 106 ? 19.612 8.691 -11.662 1.00 55.03 106 GLU A CA 1
ATO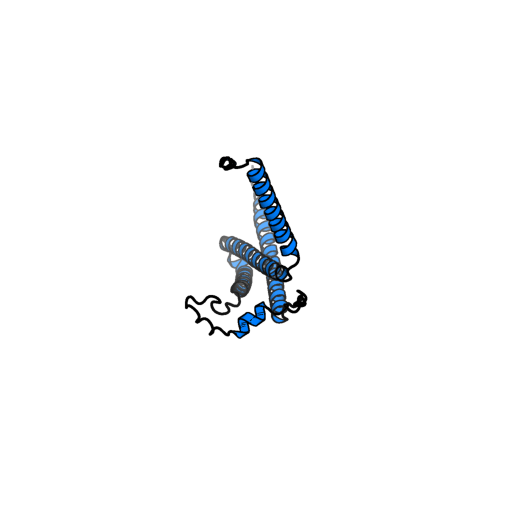M 869 C C . GLU A 1 106 ? 19.859 9.958 -12.499 1.00 55.03 106 GLU A C 1
ATOM 871 O O . GLU A 1 106 ? 20.448 9.908 -13.574 1.00 55.03 106 GLU A O 1
ATOM 876 N N . PHE A 1 107 ? 19.493 11.116 -11.942 1.00 58.00 107 PHE A N 1
ATOM 877 C CA . PHE A 1 107 ? 19.799 12.440 -12.439 1.00 58.00 107 PHE A CA 1
ATOM 878 C C . PHE A 1 107 ? 20.705 13.173 -11.448 1.00 58.00 107 PHE A C 1
ATOM 880 O O . PHE A 1 107 ? 20.253 13.766 -10.469 1.00 58.00 107 PHE A O 1
ATOM 887 N N . SER A 1 108 ? 22.010 13.158 -11.720 1.00 59.97 108 SER A N 1
ATOM 888 C CA . SER A 1 108 ? 22.931 14.093 -11.080 1.00 59.97 108 SER A CA 1
ATOM 889 C C . SER A 1 108 ? 22.737 15.485 -11.681 1.00 59.97 108 SER A C 1
ATOM 891 O O . SER A 1 108 ? 22.707 15.638 -12.897 1.00 59.97 108 SER A O 1
ATOM 893 N N . VAL A 1 109 ? 22.672 16.525 -10.844 1.00 63.50 109 VAL A N 1
ATOM 894 C CA . VAL A 1 109 ? 22.676 17.936 -11.297 1.00 63.50 109 VAL A CA 1
ATOM 895 C C . VAL A 1 109 ? 24.029 18.326 -11.917 1.00 63.50 109 VAL A C 1
ATOM 897 O O . VAL A 1 109 ? 24.175 19.386 -12.519 1.00 63.50 109 VAL A O 1
ATOM 900 N N . LYS 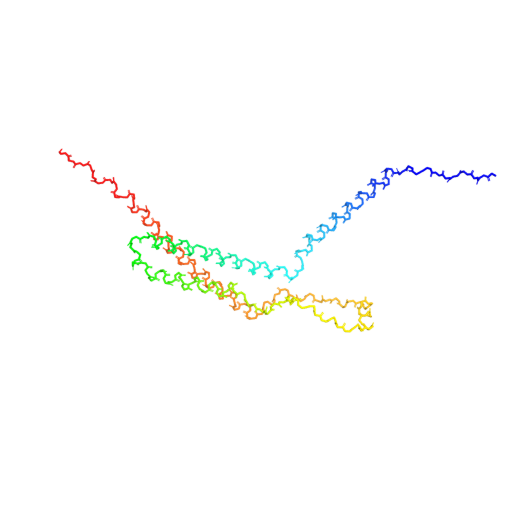A 1 110 ? 25.051 17.479 -11.759 1.00 68.00 110 LYS A N 1
ATOM 901 C CA . LYS A 1 110 ? 26.352 17.673 -12.387 1.00 68.00 110 LYS A CA 1
ATOM 902 C C . LYS A 1 110 ? 26.280 17.185 -13.826 1.00 68.00 110 LYS A C 1
ATOM 904 O O . LYS A 1 110 ? 25.941 16.030 -14.064 1.00 68.00 110 LYS A O 1
ATOM 909 N N . THR A 1 111 ? 26.633 18.062 -14.759 1.00 63.41 111 THR A N 1
ATOM 910 C CA . THR A 1 111 ? 26.850 17.721 -16.163 1.00 63.41 111 THR A CA 1
ATOM 911 C C . THR A 1 111 ? 27.850 16.570 -16.223 1.00 63.41 111 THR A C 1
ATOM 913 O O . THR A 1 111 ? 29.006 16.741 -15.838 1.00 63.41 111 THR A O 1
ATOM 916 N N . ALA A 1 112 ? 27.392 15.380 -16.610 1.00 68.06 112 ALA A N 1
ATOM 917 C CA . ALA A 1 112 ? 28.291 14.272 -16.887 1.00 68.06 112 ALA A CA 1
ATOM 918 C C . ALA A 1 112 ? 29.153 14.647 -18.098 1.00 68.06 112 ALA A C 1
ATOM 920 O O . ALA A 1 112 ? 28.651 15.249 -19.051 1.00 68.06 112 ALA A O 1
ATOM 921 N N . GLU A 1 113 ? 30.443 14.332 -18.046 1.00 74.62 113 GLU A N 1
ATOM 922 C CA . GLU A 1 113 ? 31.317 14.494 -19.203 1.00 74.62 113 GLU A CA 1
ATOM 923 C C . GLU A 1 113 ? 30.848 13.528 -20.293 1.00 74.62 113 GLU A C 1
ATOM 925 O O . GLU A 1 113 ? 30.597 12.349 -20.028 1.00 74.62 113 GLU A O 1
ATOM 930 N N . LEU A 1 114 ? 30.654 14.057 -21.502 1.00 71.69 114 LEU A N 1
ATOM 931 C CA . LEU A 1 114 ? 30.348 13.224 -22.656 1.00 71.69 114 LEU A CA 1
ATOM 932 C C . LEU A 1 114 ? 31.582 12.363 -22.958 1.00 71.69 114 LEU A C 1
ATOM 934 O O . LEU A 1 114 ? 32.698 12.876 -22.854 1.00 71.69 114 LEU A O 1
ATOM 938 N N . PRO A 1 115 ? 31.404 11.080 -23.311 1.00 78.06 115 PRO A N 1
ATOM 939 C CA . PRO A 1 115 ? 32.511 10.272 -23.794 1.00 78.06 115 PRO A CA 1
ATOM 940 C C . PRO A 1 115 ? 33.130 10.915 -25.039 1.00 78.06 115 PRO A C 1
ATOM 942 O O . PRO A 1 115 ? 32.450 11.618 -25.794 1.00 78.06 115 PRO A O 1
ATOM 945 N N . ASP A 1 116 ? 34.426 10.675 -25.233 1.00 82.75 116 ASP A N 1
ATOM 946 C CA . ASP A 1 116 ? 35.128 11.112 -26.433 1.00 82.75 116 ASP A CA 1
ATOM 947 C C . ASP A 1 116 ? 34.455 10.510 -27.670 1.00 82.75 116 ASP A C 1
ATOM 949 O O . ASP A 1 116 ? 34.064 9.344 -27.680 1.00 82.75 116 ASP A O 1
ATOM 953 N N . PHE A 1 117 ? 34.297 11.334 -28.702 1.00 76.62 117 PHE A N 1
ATOM 954 C CA . PHE A 1 117 ? 33.693 10.919 -29.960 1.00 76.62 117 PHE A CA 1
ATOM 955 C C . PHE A 1 117 ? 34.592 9.893 -30.663 1.00 76.62 117 PHE A C 1
ATOM 957 O O . PHE A 1 117 ? 35.719 10.229 -31.041 1.00 76.62 117 PHE A O 1
ATOM 964 N N . ASP A 1 118 ? 34.079 8.679 -30.866 1.00 80.50 118 ASP A N 1
ATOM 965 C CA . ASP A 1 118 ? 34.719 7.665 -31.696 1.00 80.50 118 ASP A CA 1
ATOM 966 C C . ASP A 1 118 ? 34.167 7.768 -33.133 1.00 80.50 118 ASP A C 1
ATOM 968 O O . ASP A 1 118 ? 32.955 7.652 -33.337 1.00 80.50 118 ASP A O 1
ATOM 972 N N . PRO A 1 119 ? 35.000 8.022 -34.157 1.00 72.12 119 PRO A N 1
ATOM 973 C CA . PRO A 1 119 ? 34.545 8.012 -35.547 1.00 72.12 119 PRO A CA 1
ATOM 974 C C . PRO A 1 119 ? 33.921 6.672 -35.975 1.00 72.12 119 PRO A C 1
ATOM 976 O O . PRO A 1 119 ? 33.084 6.680 -36.881 1.00 72.12 119 PRO A O 1
ATOM 979 N N . ASP A 1 120 ? 34.253 5.564 -35.306 1.00 71.38 120 ASP A N 1
ATOM 980 C CA . ASP A 1 120 ? 33.674 4.243 -35.572 1.00 71.38 120 ASP A CA 1
ATOM 981 C C . ASP A 1 120 ? 32.212 4.139 -35.070 1.00 71.38 120 ASP A C 1
ATOM 983 O O . ASP A 1 120 ? 31.426 3.340 -35.587 1.00 71.38 120 ASP A O 1
ATOM 987 N N . ASP A 1 121 ? 31.776 5.011 -34.146 1.00 70.12 121 ASP A N 1
ATOM 988 C CA . ASP A 1 121 ? 30.374 5.081 -33.697 1.00 70.12 121 ASP A CA 1
ATOM 989 C C . ASP A 1 121 ? 29.432 5.521 -34.830 1.00 70.12 121 ASP A C 1
ATOM 991 O O . ASP A 1 121 ? 28.252 5.161 -34.850 1.00 70.12 121 ASP A O 1
ATOM 995 N N . ILE A 1 122 ? 29.939 6.283 -35.808 1.00 69.06 122 ILE A N 1
ATOM 996 C CA . ILE A 1 122 ? 29.166 6.681 -36.993 1.00 69.06 122 ILE A CA 1
ATOM 997 C C . ILE A 1 122 ? 28.925 5.484 -37.922 1.00 69.06 122 ILE A C 1
ATOM 999 O O . ILE A 1 122 ? 27.875 5.418 -38.569 1.00 69.06 122 ILE A O 1
ATOM 1003 N N . GLU A 1 123 ? 29.845 4.519 -37.974 1.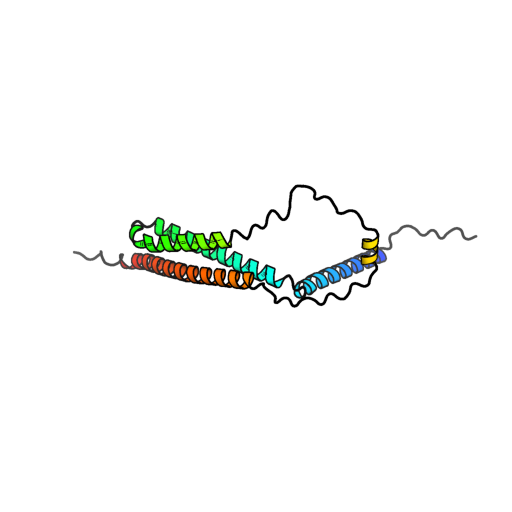00 68.56 123 GLU A N 1
ATOM 1004 C CA . GLU A 1 123 ? 29.670 3.303 -38.776 1.00 68.56 123 GLU A CA 1
ATOM 1005 C C . GLU A 1 123 ? 28.571 2.398 -38.201 1.00 68.56 123 GLU A C 1
ATOM 1007 O O . GLU A 1 123 ? 27.849 1.744 -38.957 1.00 68.56 123 GLU A O 1
ATOM 1012 N N . LEU A 1 124 ? 28.344 2.440 -36.883 1.00 62.59 124 LEU A N 1
ATOM 1013 C CA . LEU A 1 124 ? 27.252 1.716 -36.226 1.00 62.59 124 LEU A CA 1
ATOM 1014 C C . LEU A 1 124 ? 25.860 2.188 -36.688 1.00 62.59 124 LEU A C 1
ATOM 1016 O O . LEU A 1 124 ? 24.929 1.387 -36.736 1.00 62.59 124 LEU A O 1
ATOM 1020 N N . PHE A 1 125 ? 25.716 3.457 -37.088 1.00 60.22 125 PHE A N 1
ATOM 1021 C CA . PHE A 1 125 ? 24.476 3.984 -37.680 1.00 60.22 125 PHE A CA 1
ATOM 1022 C C . PHE A 1 125 ? 24.297 3.607 -39.160 1.00 60.22 125 PHE A C 1
ATOM 1024 O O . PHE A 1 125 ? 23.200 3.764 -39.698 1.00 60.22 125 PHE A O 1
ATOM 1031 N N . GLN A 1 126 ? 25.358 3.133 -39.820 1.00 62.22 126 GLN A N 1
ATOM 1032 C CA . GLN A 1 126 ? 25.341 2.690 -41.219 1.00 62.22 126 GLN A CA 1
ATOM 1033 C C . GLN A 1 126 ? 25.214 1.165 -41.355 1.00 62.22 126 GLN A C 1
ATOM 1035 O O . GLN A 1 126 ? 24.879 0.672 -42.433 1.00 62.22 126 GLN A O 1
ATOM 1040 N N . ALA A 1 127 ? 25.448 0.415 -40.276 1.00 63.34 127 ALA A N 1
ATOM 1041 C CA . ALA A 1 127 ? 25.200 -1.016 -40.226 1.00 63.34 127 ALA A CA 1
ATOM 1042 C C . ALA A 1 127 ? 23.691 -1.307 -40.141 1.00 63.34 127 ALA A C 1
ATOM 1044 O O . ALA A 1 127 ? 22.956 -0.672 -39.382 1.00 63.34 127 ALA A O 1
ATOM 1045 N N . GLU A 1 128 ? 23.214 -2.304 -40.895 1.00 61.22 128 GLU A N 1
ATOM 1046 C CA . GLU A 1 128 ? 21.871 -2.848 -40.690 1.00 61.22 128 GLU A CA 1
ATOM 1047 C C . GLU A 1 128 ? 21.760 -3.337 -39.245 1.00 61.22 128 GLU A C 1
ATOM 1049 O O . GLU A 1 128 ? 22.443 -4.281 -38.841 1.00 61.22 128 GLU A O 1
ATOM 1054 N N . VAL A 1 129 ? 20.904 -2.673 -38.464 1.00 59.59 129 VAL A N 1
ATOM 1055 C CA . VAL A 1 129 ? 20.606 -3.046 -37.082 1.00 59.59 129 VAL A CA 1
ATOM 1056 C C . VAL A 1 129 ? 20.208 -4.523 -37.088 1.00 59.59 129 VAL A C 1
ATOM 1058 O O . VAL A 1 129 ? 19.186 -4.864 -37.700 1.00 59.59 129 VAL A O 1
ATOM 1061 N N . PRO A 1 130 ? 20.970 -5.426 -36.437 1.00 58.44 130 PRO A N 1
ATOM 1062 C CA . PRO A 1 130 ? 20.522 -6.794 -36.263 1.00 58.44 130 PRO A CA 1
ATOM 1063 C C . PRO A 1 130 ? 19.158 -6.704 -35.603 1.00 58.44 130 PRO A C 1
ATOM 1065 O O . PRO A 1 130 ? 19.034 -6.029 -34.580 1.00 58.44 130 PRO A O 1
ATOM 1068 N N . LYS A 1 131 ? 18.133 -7.316 -36.210 1.00 53.56 131 LYS A N 1
ATOM 1069 C CA . LYS A 1 131 ? 16.792 -7.382 -35.623 1.00 53.56 131 LYS A CA 1
ATOM 1070 C C . LYS A 1 131 ? 16.965 -7.822 -34.179 1.00 53.56 131 LYS A C 1
ATOM 1072 O O . LYS A 1 131 ? 17.293 -8.979 -33.927 1.00 53.56 131 LYS A O 1
ATOM 1077 N N . VAL A 1 132 ? 16.810 -6.876 -33.257 1.00 51.88 132 VAL A N 1
ATOM 1078 C CA . VAL A 1 132 ? 16.846 -7.162 -31.835 1.00 51.88 132 VAL A CA 1
ATOM 1079 C C . VAL A 1 132 ? 15.668 -8.090 -31.638 1.00 51.88 132 VAL A C 1
ATOM 1081 O O . VAL A 1 132 ? 14.516 -7.679 -31.774 1.00 51.88 132 VAL A O 1
ATOM 1084 N N . GLU A 1 133 ? 15.955 -9.372 -31.436 1.00 46.09 133 GLU A N 1
ATOM 1085 C CA . GLU A 1 133 ? 14.946 -10.309 -30.989 1.00 46.09 133 GLU A CA 1
ATOM 1086 C C . GLU A 1 133 ? 14.402 -9.714 -29.700 1.00 46.09 133 GLU A C 1
ATOM 1088 O O . GLU A 1 133 ? 15.111 -9.627 -28.694 1.00 46.09 133 GLU A O 1
ATOM 1093 N N . PHE A 1 134 ? 13.175 -9.195 -29.782 1.00 43.59 134 PHE A N 1
ATOM 1094 C CA . PHE A 1 134 ? 12.445 -8.667 -28.649 1.00 43.59 134 PHE A CA 1
ATOM 1095 C C . PHE A 1 134 ? 12.525 -9.721 -27.553 1.00 43.59 134 PHE A C 1
ATOM 1097 O O . PHE A 1 134 ? 11.911 -10.787 -27.642 1.00 43.59 134 PHE A O 1
ATOM 1104 N N . ARG A 1 135 ? 13.348 -9.444 -26.537 1.00 42.09 135 ARG A N 1
ATOM 1105 C CA . ARG A 1 135 ? 13.411 -10.268 -25.340 1.00 42.09 135 ARG A CA 1
ATOM 1106 C C . ARG A 1 135 ? 11.986 -10.377 -24.826 1.00 42.09 135 ARG A C 1
ATOM 1108 O O . ARG A 1 135 ? 11.345 -9.361 -24.569 1.00 42.09 135 ARG A O 1
ATOM 1115 N N . ASN A 1 136 ? 11.511 -11.614 -24.710 1.00 44.22 136 ASN A N 1
ATOM 1116 C CA . ASN A 1 136 ? 10.211 -11.944 -24.146 1.00 44.22 136 ASN A CA 1
ATOM 1117 C C . ASN A 1 136 ? 9.914 -11.054 -22.919 1.00 44.22 136 ASN A C 1
ATOM 1119 O O . ASN A 1 136 ? 10.726 -11.051 -21.989 1.00 44.22 136 ASN A O 1
ATOM 1123 N N . PRO A 1 137 ? 8.766 -10.354 -22.861 1.00 44.75 137 PRO A N 1
ATOM 1124 C CA . PRO A 1 137 ? 8.428 -9.418 -21.782 1.00 44.75 137 PRO A CA 1
ATOM 1125 C C . PRO A 1 137 ? 8.048 -10.106 -20.453 1.00 44.75 137 PRO A C 1
ATOM 1127 O O . PRO A 1 137 ? 7.250 -9.594 -19.679 1.00 44.75 137 PRO A O 1
ATOM 1130 N N . SER A 1 138 ? 8.599 -11.288 -20.160 1.00 55.00 138 SER A N 1
ATOM 1131 C CA . SER A 1 138 ? 8.263 -12.081 -18.968 1.00 55.00 138 SER A CA 1
ATOM 1132 C C . SER A 1 138 ? 9.496 -12.520 -18.181 1.00 55.00 138 SER A C 1
ATOM 1134 O O . SER A 1 138 ? 9.666 -13.685 -17.822 1.00 55.00 138 SER A O 1
ATOM 1136 N N . LEU A 1 139 ? 10.381 -11.576 -17.881 1.00 58.22 139 LEU A N 1
ATOM 1137 C CA . LEU A 1 139 ? 11.502 -11.821 -16.978 1.00 58.22 139 LEU A CA 1
ATOM 1138 C C . LEU A 1 139 ? 11.551 -10.741 -15.900 1.00 58.22 139 LEU A C 1
ATOM 1140 O O . LEU A 1 139 ? 12.563 -10.069 -15.740 1.00 58.22 139 LEU A O 1
ATOM 1144 N N . MET A 1 140 ? 10.469 -10.624 -15.114 1.00 61.81 140 MET A N 1
ATOM 1145 C CA . MET A 1 140 ? 10.633 -10.124 -13.746 1.00 61.81 140 MET A CA 1
ATOM 1146 C C . MET A 1 140 ? 11.762 -10.928 -13.105 1.00 61.81 140 MET A C 1
ATOM 1148 O O . MET A 1 140 ? 11.721 -12.168 -13.093 1.00 61.81 140 MET A O 1
ATOM 1152 N N . SER A 1 141 ? 12.764 -10.225 -12.591 1.00 73.62 141 SER A N 1
ATOM 1153 C CA . SER A 1 141 ? 13.833 -10.847 -11.825 1.00 73.62 141 SER A CA 1
ATOM 1154 C C . SER A 1 141 ? 13.234 -11.595 -10.622 1.00 73.62 141 SER A C 1
ATOM 1156 O O . SER A 1 141 ? 12.166 -11.225 -10.121 1.00 73.62 141 SER A O 1
ATOM 1158 N N . PRO A 1 142 ? 13.884 -12.663 -10.132 1.00 77.00 142 PRO A N 1
ATOM 1159 C CA . PRO A 1 142 ? 13.415 -13.365 -8.939 1.00 77.00 142 PRO A CA 1
ATOM 1160 C C . PRO A 1 142 ? 13.236 -12.416 -7.740 1.00 77.00 142 PRO A C 1
ATOM 1162 O O . PRO A 1 142 ? 12.261 -12.557 -7.008 1.00 77.00 142 PRO A O 1
ATOM 1165 N N . GLU A 1 143 ? 14.094 -11.396 -7.609 1.00 79.44 143 GLU A N 1
ATOM 1166 C CA . GLU A 1 143 ? 13.967 -10.349 -6.584 1.00 79.44 143 GLU A CA 1
ATOM 1167 C C . GLU A 1 143 ? 12.685 -9.511 -6.730 1.00 79.44 143 GLU A C 1
ATOM 1169 O O . GLU A 1 143 ? 12.041 -9.178 -5.736 1.00 79.44 143 GLU A O 1
ATOM 1174 N N . GLU A 1 144 ? 12.303 -9.143 -7.956 1.00 77.06 144 GLU A N 1
ATOM 1175 C CA . GLU A 1 144 ? 11.074 -8.380 -8.220 1.00 77.06 144 GLU A CA 1
ATOM 1176 C C . GLU A 1 144 ? 9.827 -9.221 -7.952 1.00 77.06 144 GLU A C 1
ATOM 1178 O O . GLU A 1 144 ? 8.871 -8.731 -7.353 1.00 77.06 144 GLU A O 1
ATOM 1183 N N . ARG A 1 145 ? 9.854 -10.510 -8.313 1.00 80.75 145 ARG A N 1
ATOM 1184 C CA . ARG A 1 145 ? 8.756 -11.436 -8.000 1.00 80.75 145 ARG A CA 1
ATOM 1185 C C . ARG A 1 145 ? 8.569 -11.598 -6.497 1.00 80.75 145 ARG A C 1
ATOM 1187 O O . ARG A 1 145 ? 7.442 -11.509 -6.019 1.00 80.75 145 ARG A O 1
ATOM 1194 N N . GLU A 1 146 ? 9.656 -11.799 -5.756 1.00 84.75 146 GLU A N 1
ATOM 1195 C CA . GLU A 1 146 ? 9.618 -11.904 -4.295 1.00 84.75 146 GLU A CA 1
ATOM 1196 C C . GLU A 1 146 ? 9.114 -10.601 -3.659 1.00 84.75 146 GLU A C 1
ATOM 1198 O O . GLU A 1 146 ? 8.242 -10.619 -2.789 1.00 84.75 146 GLU A O 1
ATOM 1203 N N . ARG A 1 147 ? 9.587 -9.446 -4.143 1.00 84.56 147 ARG A N 1
ATOM 1204 C CA . ARG A 1 147 ? 9.091 -8.135 -3.705 1.00 84.56 147 ARG A CA 1
ATOM 1205 C C . ARG A 1 147 ? 7.584 -8.002 -3.931 1.00 84.56 147 ARG A C 1
ATOM 1207 O O . ARG A 1 147 ? 6.882 -7.587 -3.012 1.00 84.56 147 ARG A O 1
ATOM 1214 N N . ASN A 1 148 ? 7.087 -8.360 -5.112 1.00 85.38 148 ASN A N 1
ATOM 1215 C CA . ASN A 1 148 ? 5.666 -8.246 -5.443 1.00 85.38 148 ASN A CA 1
ATOM 1216 C C . ASN A 1 148 ? 4.813 -9.207 -4.608 1.00 85.38 148 ASN A C 1
ATOM 1218 O O . ASN A 1 148 ? 3.759 -8.812 -4.115 1.00 85.38 148 ASN A O 1
ATOM 1222 N N . GLN A 1 149 ? 5.294 -10.425 -4.349 1.00 87.50 149 GLN A N 1
ATOM 1223 C CA . GLN A 1 149 ? 4.637 -11.352 -3.421 1.00 87.50 149 GLN A CA 1
ATOM 1224 C C . GLN A 1 149 ? 4.562 -10.787 -1.998 1.00 87.50 149 GLN A C 1
ATOM 1226 O O . GLN A 1 149 ? 3.508 -10.852 -1.367 1.00 87.50 149 GLN A O 1
ATOM 1231 N N . ASN A 1 150 ? 5.640 -10.171 -1.511 1.00 89.62 150 ASN A N 1
ATOM 1232 C CA . ASN A 1 150 ? 5.655 -9.527 -0.199 1.00 89.62 150 ASN A CA 1
ATOM 1233 C C . ASN A 1 150 ? 4.686 -8.333 -0.129 1.00 89.62 150 ASN A C 1
ATOM 1235 O O . ASN A 1 150 ? 3.989 -8.167 0.872 1.00 89.62 150 ASN A O 1
ATOM 1239 N N . ILE A 1 151 ? 4.591 -7.534 -1.198 1.00 89.50 151 ILE A N 1
ATOM 1240 C CA . ILE A 1 151 ? 3.611 -6.443 -1.310 1.00 89.50 151 ILE A CA 1
ATOM 1241 C C . ILE A 1 151 ? 2.181 -6.993 -1.239 1.00 89.50 151 ILE A C 1
ATOM 1243 O O . ILE A 1 151 ? 1.378 -6.491 -0.454 1.00 89.50 151 ILE A O 1
ATOM 1247 N N . LEU A 1 152 ? 1.873 -8.044 -2.005 1.00 90.56 152 LEU A N 1
ATOM 1248 C CA . LEU A 1 152 ? 0.554 -8.684 -2.004 1.00 90.56 152 LEU A CA 1
ATOM 1249 C C . LEU A 1 152 ? 0.197 -9.272 -0.632 1.00 90.56 152 LEU A C 1
ATOM 1251 O O . LEU A 1 152 ? -0.939 -9.134 -0.185 1.00 90.56 152 LEU A O 1
ATOM 1255 N N . ALA A 1 153 ? 1.161 -9.871 0.072 1.00 92.56 153 ALA A N 1
ATOM 1256 C CA . ALA A 1 153 ? 0.948 -10.378 1.426 1.00 92.56 153 ALA A CA 1
ATOM 1257 C C . ALA A 1 153 ? 0.591 -9.253 2.414 1.00 92.56 153 ALA A C 1
ATOM 1259 O O . ALA A 1 153 ? -0.325 -9.405 3.223 1.00 92.56 153 ALA A O 1
ATOM 1260 N N . VAL A 1 154 ? 1.272 -8.105 2.326 1.00 93.44 154 VAL A N 1
ATOM 1261 C CA . VAL A 1 154 ? 0.970 -6.934 3.165 1.00 93.44 154 VAL A CA 1
ATOM 1262 C C . VAL A 1 154 ? -0.377 -6.309 2.812 1.00 93.44 154 VAL A C 1
ATOM 1264 O O . VAL A 1 154 ? -1.096 -5.892 3.718 1.00 93.44 154 VAL A O 1
ATOM 1267 N N . LEU A 1 155 ? -0.752 -6.274 1.531 1.00 92.88 155 LEU A N 1
ATOM 1268 C CA . LEU A 1 155 ? -2.089 -5.845 1.112 1.00 92.88 155 LEU A CA 1
ATOM 1269 C C . LEU A 1 155 ? -3.175 -6.766 1.677 1.00 92.88 155 LEU A C 1
ATOM 1271 O O . LEU A 1 155 ? -4.145 -6.272 2.244 1.00 92.88 155 LEU A O 1
ATOM 1275 N N . GLY A 1 156 ? -2.968 -8.085 1.628 1.00 92.12 156 GLY A N 1
ATOM 1276 C CA . GLY A 1 156 ? -3.879 -9.049 2.245 1.00 92.12 156 GLY A CA 1
ATOM 1277 C C . GLY A 1 156 ? -4.017 -8.850 3.758 1.00 92.12 156 GLY A C 1
ATOM 1278 O O . GLY A 1 156 ? -5.128 -8.849 4.284 1.00 92.12 156 GLY A O 1
ATOM 1279 N N . GLU A 1 157 ? -2.908 -8.613 4.468 1.00 93.62 157 GLU A N 1
ATOM 1280 C CA . GLU A 1 157 ? -2.942 -8.278 5.900 1.00 93.62 157 GLU A CA 1
ATOM 1281 C C . GLU A 1 157 ? -3.710 -6.968 6.159 1.00 93.62 157 GLU A C 1
ATOM 1283 O O . GLU A 1 157 ? -4.515 -6.892 7.090 1.00 93.62 157 GLU A O 1
ATOM 1288 N N . ALA A 1 158 ? -3.490 -5.944 5.329 1.00 93.94 158 ALA A N 1
ATOM 1289 C CA . ALA A 1 158 ? -4.179 -4.664 5.432 1.00 93.94 158 ALA A CA 1
ATOM 1290 C C . ALA A 1 158 ? -5.691 -4.802 5.214 1.00 93.94 158 ALA A C 1
ATOM 1292 O O . ALA A 1 158 ? -6.458 -4.211 5.974 1.00 93.94 158 ALA A O 1
ATOM 1293 N N . ASP A 1 159 ? -6.123 -5.587 4.227 1.00 94.12 159 ASP A N 1
ATOM 1294 C CA . ASP A 1 159 ? -7.541 -5.807 3.933 1.00 94.12 159 ASP A CA 1
ATOM 1295 C C . ASP A 1 159 ? -8.267 -6.504 5.086 1.00 94.12 159 ASP A C 1
ATOM 1297 O O . ASP A 1 159 ? -9.370 -6.090 5.444 1.00 94.12 159 ASP A O 1
ATOM 1301 N N . ILE A 1 160 ? -7.633 -7.492 5.731 1.00 94.94 160 ILE A N 1
ATOM 1302 C CA . ILE A 1 160 ? -8.182 -8.134 6.937 1.00 94.94 160 ILE A CA 1
ATOM 1303 C C . ILE A 1 160 ? -8.423 -7.083 8.025 1.00 94.94 160 ILE A C 1
ATOM 1305 O O . ILE A 1 160 ? -9.535 -6.953 8.527 1.00 94.94 160 ILE A O 1
ATOM 1309 N N . ILE A 1 161 ? -7.411 -6.266 8.330 1.00 93.44 161 ILE A N 1
ATOM 1310 C CA . ILE A 1 161 ? -7.516 -5.238 9.375 1.00 93.44 161 ILE A CA 1
ATOM 1311 C C . ILE A 1 161 ? -8.570 -4.184 9.015 1.00 93.44 161 ILE A C 1
ATOM 1313 O O . ILE A 1 161 ? -9.296 -3.708 9.886 1.00 93.44 161 ILE A O 1
ATOM 1317 N N . ILE A 1 162 ? -8.659 -3.786 7.745 1.00 93.81 162 ILE A N 1
ATOM 1318 C CA . ILE A 1 162 ? -9.662 -2.825 7.274 1.00 93.81 162 ILE A CA 1
ATOM 1319 C C . ILE A 1 162 ? -11.074 -3.387 7.460 1.00 93.81 162 ILE A C 1
ATOM 1321 O O . ILE A 1 162 ? -11.952 -2.642 7.901 1.00 93.81 162 ILE A O 1
ATOM 1325 N N . ASN A 1 163 ? -11.286 -4.668 7.155 1.00 93.56 163 ASN A N 1
ATOM 1326 C CA . ASN A 1 163 ? -12.570 -5.335 7.351 1.00 93.56 163 ASN A CA 1
ATOM 1327 C C . ASN A 1 163 ? -12.919 -5.428 8.841 1.00 93.56 163 ASN A C 1
ATOM 1329 O O . ASN A 1 163 ? -13.990 -4.961 9.222 1.00 93.56 163 ASN A O 1
ATOM 1333 N N . ASP A 1 164 ? -11.983 -5.866 9.689 1.00 92.00 164 ASP A N 1
ATOM 1334 C CA . ASP A 1 164 ? -12.166 -5.897 11.149 1.00 92.00 164 ASP A CA 1
ATOM 1335 C C . ASP A 1 164 ? -12.564 -4.509 11.683 1.00 92.00 164 ASP A C 1
ATOM 1337 O O . ASP A 1 164 ? -13.510 -4.351 12.458 1.00 92.00 164 ASP A O 1
ATOM 1341 N N . CYS A 1 165 ? -11.880 -3.458 11.215 1.00 91.69 165 CYS A N 1
ATOM 1342 C CA . CYS A 1 165 ? -12.214 -2.077 11.558 1.00 91.69 165 CYS A CA 1
ATOM 1343 C C . CYS A 1 165 ? -13.628 -1.698 11.099 1.00 91.69 165 CYS A C 1
ATOM 1345 O O . CYS A 1 165 ? -14.363 -1.053 11.845 1.00 91.69 165 CYS A O 1
ATOM 1347 N N . SER A 1 166 ? -14.001 -2.058 9.870 1.00 91.75 166 SER A N 1
ATOM 1348 C CA . SER A 1 166 ? -15.316 -1.768 9.295 1.00 91.75 166 SER A CA 1
ATOM 1349 C C . SER A 1 166 ? -16.442 -2.434 10.087 1.00 91.75 166 SER A C 1
ATOM 1351 O O . SER A 1 166 ? -17.463 -1.791 10.351 1.00 91.75 166 SER A O 1
ATOM 1353 N N . ASP A 1 167 ? -16.242 -3.677 10.518 1.00 91.19 167 ASP A N 1
ATOM 1354 C CA . ASP A 1 167 ? -17.215 -4.436 11.303 1.00 91.19 167 ASP A CA 1
ATOM 1355 C C . ASP A 1 167 ? -17.419 -3.802 12.679 1.00 91.19 167 ASP A C 1
ATOM 1357 O O . ASP A 1 167 ? -18.552 -3.525 13.080 1.00 91.19 167 ASP A O 1
ATOM 1361 N N . ILE A 1 168 ? -16.328 -3.447 13.366 1.00 89.75 168 ILE A N 1
ATOM 1362 C CA . ILE A 1 168 ? -16.396 -2.755 14.660 1.00 89.75 168 ILE A CA 1
ATOM 1363 C C . ILE A 1 168 ? -17.101 -1.398 14.515 1.00 89.75 168 ILE A C 1
ATOM 1365 O O . ILE A 1 168 ? -17.992 -1.069 15.298 1.00 89.75 168 ILE A O 1
ATOM 1369 N N . ILE A 1 169 ? -16.748 -0.609 13.494 1.00 88.94 169 ILE A N 1
ATOM 1370 C CA . ILE A 1 169 ? -17.384 0.693 13.232 1.00 88.94 169 ILE A CA 1
ATOM 1371 C C . ILE A 1 169 ? -18.885 0.523 12.969 1.00 88.94 169 ILE A C 1
ATOM 1373 O O . ILE A 1 169 ? -19.689 1.342 13.424 1.00 88.94 169 ILE A O 1
ATOM 1377 N N . SER A 1 170 ? -19.268 -0.516 12.230 1.00 89.38 170 SER A N 1
ATOM 1378 C CA . SER A 1 170 ? -20.665 -0.808 11.909 1.00 89.38 170 SER A CA 1
ATOM 1379 C C . SER A 1 170 ? -21.452 -1.214 13.153 1.00 89.38 170 SER A C 1
ATOM 1381 O O . SER A 1 170 ? -22.547 -0.692 13.364 1.00 89.38 170 SER A O 1
ATOM 1383 N N . ASN A 1 171 ? -20.868 -2.044 14.020 1.00 87.38 171 ASN A N 1
ATOM 1384 C CA . ASN A 1 171 ? -21.464 -2.437 15.298 1.00 87.38 171 ASN A CA 1
ATOM 1385 C C . ASN A 1 171 ? -21.674 -1.226 16.218 1.00 87.38 171 ASN A C 1
ATOM 1387 O O . ASN A 1 171 ? -22.790 -0.997 16.680 1.00 87.38 171 ASN A O 1
ATOM 1391 N N . LEU A 1 172 ? -20.661 -0.366 16.372 1.00 85.12 172 LEU A N 1
ATOM 1392 C CA . LEU A 1 172 ? -20.760 0.863 17.174 1.00 85.12 172 LEU A CA 1
ATOM 1393 C C . LEU A 1 172 ? -21.840 1.827 16.653 1.00 85.12 172 LEU A C 1
ATOM 1395 O O . LEU A 1 172 ? -22.513 2.509 17.426 1.00 85.12 172 LEU A O 1
ATOM 1399 N N . ARG A 1 173 ? -22.034 1.897 15.330 1.00 83.25 173 ARG A N 1
ATOM 1400 C CA . ARG A 1 173 ? -23.111 2.695 14.716 1.00 83.25 173 ARG A CA 1
ATOM 1401 C C . ARG A 1 173 ? -24.487 2.040 14.861 1.00 83.25 173 ARG A C 1
ATOM 1403 O O . ARG A 1 173 ? -25.488 2.755 14.914 1.00 83.25 173 ARG A O 1
ATOM 1410 N N . GLY A 1 174 ? -24.543 0.710 14.892 1.00 72.31 174 GLY A N 1
ATOM 1411 C CA . GLY A 1 174 ? -25.761 -0.076 15.082 1.00 72.31 174 GLY A CA 1
ATOM 1412 C C . GLY A 1 174 ? -26.314 0.022 16.504 1.00 72.31 174 GLY A C 1
ATOM 1413 O O . GLY A 1 174 ? -27.510 0.258 16.674 1.00 72.31 174 GLY A O 1
ATOM 1414 N N . GLU A 1 175 ? -25.446 -0.053 17.515 1.00 57.03 175 GLU A N 1
ATOM 1415 C CA . GLU A 1 175 ? -25.813 0.061 18.937 1.00 57.03 175 GLU A CA 1
ATOM 1416 C C . GLU A 1 175 ? -26.431 1.427 19.289 1.00 57.03 175 GLU A C 1
ATOM 1418 O O . GLU A 1 175 ? -27.329 1.516 20.128 1.00 57.03 175 GLU A O 1
ATOM 1423 N N . GLY A 1 176 ? -26.062 2.494 18.571 1.00 51.12 176 GLY A N 1
ATOM 1424 C CA . GLY A 1 176 ? -26.665 3.822 18.737 1.00 51.12 176 GLY A CA 1
ATOM 1425 C C . GLY A 1 176 ? -28.152 3.919 18.355 1.00 51.12 176 GLY A C 1
ATOM 1426 O O . GLY A 1 176 ? -28.803 4.902 18.703 1.00 51.12 176 GLY A O 1
ATOM 1427 N N . ARG A 1 177 ? -28.721 2.925 17.652 1.00 47.59 177 ARG A N 1
ATOM 1428 C CA . ARG A 1 177 ? -30.140 2.921 17.237 1.00 47.59 177 ARG A CA 1
ATOM 1429 C C . ARG A 1 177 ? -31.066 2.146 18.174 1.00 47.59 177 ARG A C 1
ATOM 1431 O O . ARG A 1 177 ? -32.275 2.366 18.130 1.00 47.59 177 ARG A O 1
ATOM 1438 N N . THR A 1 178 ? -30.540 1.260 19.015 1.00 48.31 178 THR A N 1
ATOM 1439 C CA . THR A 1 178 ? -31.356 0.406 19.896 1.00 48.31 178 THR A CA 1
ATOM 1440 C C . THR A 1 178 ? -31.607 1.014 21.277 1.00 48.31 178 THR A C 1
ATOM 1442 O O . THR A 1 178 ? -32.600 0.664 21.908 1.00 48.31 178 THR A O 1
ATOM 1445 N N . SER A 1 179 ? -30.800 1.981 21.724 1.00 45.09 179 SER A N 1
ATOM 1446 C CA . SER A 1 179 ? -30.940 2.592 23.059 1.00 45.09 179 SER A CA 1
ATOM 1447 C C . SER A 1 179 ? -31.957 3.742 23.172 1.00 45.09 179 SER A C 1
ATOM 1449 O O . SER A 1 179 ? -32.099 4.302 24.250 1.00 45.09 179 SER A O 1
ATOM 1451 N N . GLN A 1 180 ? -32.693 4.107 22.113 1.00 44.78 180 GLN A N 1
ATOM 1452 C CA . GLN A 1 180 ? -33.669 5.217 22.161 1.00 44.78 180 GLN A CA 1
ATOM 1453 C C . GLN A 1 180 ? -35.146 4.801 22.331 1.00 44.78 180 GLN A C 1
ATOM 1455 O O . GLN A 1 180 ? -36.022 5.656 22.236 1.00 44.78 180 GLN A O 1
ATOM 1460 N N . LYS A 1 181 ? -35.468 3.520 22.573 1.00 46.44 181 LYS A N 1
ATOM 1461 C CA . LYS A 1 181 ? -36.873 3.046 22.602 1.00 46.44 181 LYS A CA 1
ATOM 1462 C C . LYS A 1 181 ? -37.435 2.585 23.955 1.00 46.44 181 LYS A C 1
ATOM 1464 O O . LYS A 1 181 ? -38.597 2.195 23.974 1.00 46.44 181 LYS A O 1
ATOM 1469 N N . SER A 1 182 ? -36.696 2.630 25.066 1.00 48.19 182 SER A N 1
ATOM 1470 C CA . SER A 1 182 ? -37.185 2.058 26.339 1.00 48.19 182 SER A CA 1
ATOM 1471 C C . SER A 1 182 ? -37.682 3.042 27.404 1.00 48.19 182 SER A C 1
ATOM 1473 O O . SER A 1 182 ? -38.310 2.582 28.348 1.00 48.19 182 SER A O 1
ATOM 1475 N N . ASP A 1 183 ? -37.513 4.359 27.259 1.00 49.81 183 ASP A N 1
ATOM 1476 C CA . ASP A 1 183 ? -37.910 5.313 28.312 1.00 49.81 183 ASP A CA 1
ATOM 1477 C C . ASP A 1 183 ? -39.084 6.202 27.892 1.00 49.81 183 ASP A C 1
ATOM 1479 O O . ASP A 1 183 ? -38.911 7.383 27.629 1.00 49.81 183 ASP A O 1
ATOM 1483 N N . THR A 1 184 ? -40.296 5.647 27.816 1.00 51.97 184 THR A N 1
ATOM 1484 C CA . THR A 1 184 ? -41.546 6.418 28.000 1.00 51.97 184 THR A CA 1
ATOM 1485 C C . THR A 1 184 ? -42.717 5.483 28.321 1.00 51.97 184 THR A C 1
ATOM 1487 O O . THR A 1 184 ? -43.582 5.254 27.485 1.00 51.97 184 THR A O 1
ATOM 1490 N N . THR A 1 185 ? -42.797 4.932 29.537 1.00 47.44 185 THR A N 1
ATOM 1491 C CA . THR A 1 185 ? -44.102 4.542 30.119 1.00 47.44 185 THR A CA 1
ATOM 1492 C C . THR A 1 185 ? -44.043 4.541 31.649 1.00 47.44 185 THR A C 1
ATOM 1494 O O . THR A 1 185 ? -43.572 3.596 32.274 1.00 47.44 185 THR A O 1
ATOM 1497 N N . SER A 1 186 ? -44.535 5.622 32.246 1.00 39.03 186 SER A N 1
ATOM 1498 C CA . SER A 1 186 ? -45.203 5.711 33.558 1.00 39.03 186 SER A CA 1
ATOM 1499 C C . SER A 1 186 ? -45.919 7.072 33.566 1.00 39.03 186 SER A C 1
ATOM 1501 O O . SER A 1 186 ? -45.386 8.002 32.948 1.00 39.03 186 SER A O 1
ATOM 1503 N N . PRO A 1 187 ? -47.111 7.225 34.167 1.00 52.25 187 PRO A N 1
ATOM 1504 C CA . PRO A 1 187 ? -47.569 6.609 35.417 1.00 52.25 187 PRO A CA 1
ATOM 1505 C C . PRO A 1 187 ? -48.788 5.682 35.301 1.00 52.25 187 PRO A C 1
ATOM 1507 O O . PRO A 1 187 ? -49.564 5.809 34.327 1.00 52.25 187 PRO A O 1
#

Foldseek 3Di:
DDDDDPDDPPPPVVVVVVVVVVVVVVVVVVVVCVVVVCVPQLPNPVVVVVVVLLVLLVVLLVLLVVLLVVLVPDPVVVVCVVLNVLSVVLNVVSVVLNPPPPPDPPDDPDDDDDPDDDPVVVVVVVDDDDPPPRDPSPCPDPVNVVSVVSSVVSSVSSVVSSVVSVVVVVVVVVVVPPPPPDPDDDD

Organism: Enterobius vermicularis (NCBI:txid51028)

Radius of gyration: 32.66 Å; chains: 1; bounding box: 83×51×114 Å